Protein AF-A0A4Q9PNC8-F1 (afdb_monomer)

Solvent-accessible surface area (backbone atoms only — not comparable to full-atom values): 13527 Å² total; per-residue (Å²): 125,74,51,91,75,48,65,73,74,56,88,49,58,74,47,45,52,56,38,49,51,56,50,50,54,43,31,61,75,69,68,49,83,76,81,77,65,55,85,52,43,58,69,67,41,66,68,56,43,48,57,52,49,55,50,50,51,56,52,44,70,76,69,61,86,80,73,89,78,65,70,54,70,61,49,72,66,62,74,64,76,76,55,95,85,54,80,82,77,77,84,81,79,86,78,92,80,85,84,92,85,87,87,82,90,84,88,89,84,81,87,81,94,82,84,84,90,86,82,85,89,77,61,58,65,64,51,49,51,52,53,47,50,52,51,51,51,49,52,50,50,55,49,50,52,51,51,50,52,54,52,48,52,52,52,49,56,50,48,53,53,50,52,56,51,50,54,54,30,51,76,68,79,44,85,58,74,65,58,52,51,52,51,51,57,74,69,57,69,60,98,86,59,75,76,72,93,78,75,85,66,93,75,82,92,128

pLDDT: mean 78.71, std 22.13, range [34.03, 97.0]

Foldseek 3Di:
DQLVQQDQADDDLVSLVSNVVVVVVVCVVVVPPDDQPSVVVSVVDPVSVVVVVVVVVVVCVVPPPPDDDDPCVSNVNDDHDDPPPDDDDDDDDDDDDDDDDDDDDDDDDDDDDDDDDDDDPPPVVVVVVVVVVVVVVVVVVVVVVVVVVVVVVVLVVVVVVLVVVQVVCVVVVHDDVVSVVSVCVSPDDDPPDDPPPDPPDDDDDD

Structure (mmCIF, N/CA/C/O backbone):
data_AF-A0A4Q9PNC8-F1
#
_entry.id   AF-A0A4Q9PNC8-F1
#
loop_
_atom_site.group_PDB
_atom_site.id
_atom_site.type_symbol
_atom_site.label_atom_id
_atom_site.label_alt_id
_atom_site.label_comp_id
_atom_site.label_asym_id
_atom_site.label_entity_id
_atom_site.label_seq_id
_atom_site.pdbx_PDB_ins_code
_atom_site.Cartn_x
_atom_site.Cartn_y
_atom_site.Cartn_z
_atom_site.occupancy
_atom_site.B_iso_or_equiv
_atom_site.auth_seq_id
_atom_site.auth_comp_id
_atom_site.auth_asym_id
_atom_site.auth_atom_id
_atom_site.pdbx_PDB_model_num
ATOM 1 N N . MET A 1 1 ? 23.168 -8.005 -13.788 1.00 86.50 1 MET A N 1
ATOM 2 C CA . MET A 1 1 ? 23.088 -7.429 -12.428 1.00 86.50 1 MET A CA 1
ATOM 3 C C . MET A 1 1 ? 23.349 -8.503 -11.371 1.00 86.50 1 MET A C 1
ATOM 5 O O . MET A 1 1 ? 22.634 -9.504 -11.391 1.00 86.50 1 MET A O 1
ATOM 9 N N . PRO A 1 2 ? 24.362 -8.345 -10.495 1.00 90.31 2 PRO A N 1
ATOM 10 C CA . PRO A 1 2 ? 24.626 -9.251 -9.371 1.00 90.31 2 PRO A CA 1
ATOM 11 C C . PRO A 1 2 ? 23.634 -8.996 -8.222 1.00 90.31 2 PRO A C 1
ATOM 13 O O . PRO A 1 2 ? 23.934 -8.284 -7.267 1.00 90.31 2 PRO A O 1
ATOM 16 N N . MET A 1 3 ? 22.429 -9.562 -8.338 1.00 90.12 3 MET A N 1
ATOM 17 C CA . MET A 1 3 ? 21.325 -9.330 -7.390 1.00 90.12 3 MET A CA 1
ATOM 18 C C . MET A 1 3 ? 21.638 -9.784 -5.958 1.00 90.12 3 MET A C 1
ATOM 20 O O . MET A 1 3 ? 21.116 -9.213 -5.014 1.00 90.12 3 MET A O 1
ATOM 24 N N . ASN A 1 4 ? 22.537 -10.755 -5.789 1.00 88.94 4 ASN A N 1
ATOM 25 C CA . ASN A 1 4 ? 22.999 -11.242 -4.486 1.00 88.94 4 ASN A CA 1
ATOM 26 C C . ASN A 1 4 ? 23.772 -10.201 -3.661 1.00 88.94 4 ASN A C 1
ATOM 28 O O . ASN A 1 4 ? 23.952 -10.391 -2.465 1.00 88.94 4 ASN A O 1
ATOM 32 N N . ARG A 1 5 ? 24.277 -9.140 -4.298 1.00 91.25 5 ARG A N 1
ATOM 33 C CA . ARG A 1 5 ? 25.006 -8.055 -3.627 1.00 91.25 5 ARG A CA 1
ATOM 34 C C . ARG A 1 5 ? 24.111 -6.862 -3.297 1.00 91.25 5 ARG A C 1
ATOM 36 O O . ARG A 1 5 ? 24.575 -5.933 -2.648 1.00 91.25 5 ARG A O 1
ATOM 43 N N . VAL A 1 6 ? 22.872 -6.865 -3.787 1.00 94.06 6 VAL A N 1
ATOM 44 C CA . VAL A 1 6 ? 21.923 -5.771 -3.589 1.00 94.06 6 VAL A CA 1
ATOM 45 C C . VAL A 1 6 ? 21.275 -5.925 -2.219 1.00 94.06 6 VAL A C 1
ATOM 47 O O . VAL A 1 6 ? 20.710 -6.970 -1.901 1.00 94.06 6 VAL A O 1
ATOM 50 N N . LYS A 1 7 ? 21.333 -4.864 -1.421 1.00 93.25 7 LYS A N 1
ATOM 51 C CA . LYS A 1 7 ? 20.658 -4.769 -0.128 1.00 93.25 7 LYS A CA 1
ATOM 52 C C . LYS A 1 7 ? 19.185 -4.430 -0.354 1.00 93.25 7 LYS A C 1
ATOM 54 O O . LYS A 1 7 ? 18.871 -3.285 -0.665 1.00 93.25 7 LYS A O 1
ATOM 59 N N . MET A 1 8 ? 18.305 -5.424 -0.247 1.00 90.81 8 MET A N 1
ATOM 60 C CA . MET A 1 8 ? 16.870 -5.272 -0.545 1.00 90.81 8 MET A CA 1
ATOM 61 C C . MET A 1 8 ? 16.112 -4.449 0.500 1.00 90.81 8 MET A C 1
ATOM 63 O O . MET A 1 8 ? 15.270 -3.644 0.126 1.00 90.81 8 MET A O 1
ATOM 67 N N . ASN A 1 9 ? 16.472 -4.592 1.777 1.00 90.38 9 ASN A N 1
ATOM 68 C CA . ASN A 1 9 ? 15.865 -3.864 2.897 1.00 90.38 9 ASN A CA 1
ATOM 69 C C . ASN A 1 9 ? 16.806 -2.755 3.392 1.00 90.38 9 ASN A C 1
ATOM 71 O O . ASN A 1 9 ? 17.073 -2.639 4.586 1.00 90.38 9 ASN A O 1
ATOM 75 N N . ALA A 1 10 ? 17.385 -1.999 2.453 1.00 91.12 10 ALA A N 1
ATOM 76 C CA . ALA A 1 10 ? 18.260 -0.873 2.764 1.00 91.12 10 ALA A CA 1
ATOM 77 C C . ALA A 1 10 ? 17.454 0.248 3.435 1.00 91.12 10 ALA A C 1
ATOM 79 O O . ALA A 1 10 ? 16.404 0.638 2.925 1.00 91.12 10 ALA A O 1
ATOM 80 N N . LYS A 1 11 ? 17.950 0.769 4.560 1.00 90.81 11 LYS A N 1
ATOM 81 C CA . LYS A 1 11 ? 17.286 1.848 5.321 1.00 90.81 11 LYS A CA 1
ATOM 82 C C . LYS A 1 11 ? 18.154 3.092 5.461 1.00 90.81 11 LYS A C 1
ATOM 84 O O . LYS A 1 11 ? 17.629 4.167 5.716 1.00 90.81 11 LYS A O 1
ATOM 89 N N . GLN A 1 12 ? 19.466 2.945 5.282 1.00 93.44 12 GLN A N 1
ATOM 90 C CA . GLN A 1 12 ? 20.432 4.021 5.487 1.00 93.44 12 GLN A CA 1
ATOM 91 C C . GLN A 1 12 ? 21.090 4.459 4.174 1.00 93.44 12 GLN A C 1
ATOM 93 O O . GLN A 1 12 ? 21.329 3.645 3.280 1.00 93.44 12 GLN A O 1
ATOM 98 N N . GLU A 1 13 ? 21.470 5.737 4.076 1.00 92.56 13 GLU A N 1
ATOM 99 C CA . GLU A 1 13 ? 22.035 6.321 2.847 1.00 92.56 13 GLU A CA 1
ATOM 100 C C . GLU A 1 13 ? 23.263 5.566 2.318 1.00 92.56 13 GLU A C 1
ATOM 102 O O . GLU A 1 13 ? 23.375 5.304 1.119 1.00 92.56 13 GLU A O 1
ATOM 107 N N . TYR A 1 14 ? 24.168 5.139 3.203 1.00 94.38 14 TYR A N 1
ATOM 108 C CA . TYR A 1 14 ? 25.362 4.387 2.802 1.00 94.38 14 TYR A CA 1
ATOM 109 C C . TYR A 1 14 ? 25.023 3.032 2.149 1.00 94.38 14 TYR A C 1
ATOM 111 O O . TYR A 1 14 ? 25.793 2.507 1.341 1.00 94.38 14 TYR A O 1
ATOM 119 N N . GLU A 1 15 ? 23.859 2.461 2.460 1.00 95.12 15 GLU A N 1
ATOM 120 C CA . GLU A 1 15 ? 23.366 1.224 1.855 1.00 95.12 15 GLU A CA 1
ATOM 121 C C . GLU A 1 15 ? 22.808 1.463 0.456 1.00 95.12 15 GLU A C 1
ATOM 123 O O . GLU A 1 15 ? 23.079 0.682 -0.462 1.00 95.12 15 GLU A O 1
ATOM 128 N N . PHE A 1 16 ? 22.095 2.575 0.270 1.00 96.12 16 PHE A N 1
ATOM 129 C CA . PHE A 1 16 ? 21.657 3.031 -1.046 1.00 96.12 16 PHE A CA 1
ATOM 130 C C . PHE A 1 16 ? 22.858 3.308 -1.957 1.00 96.12 16 P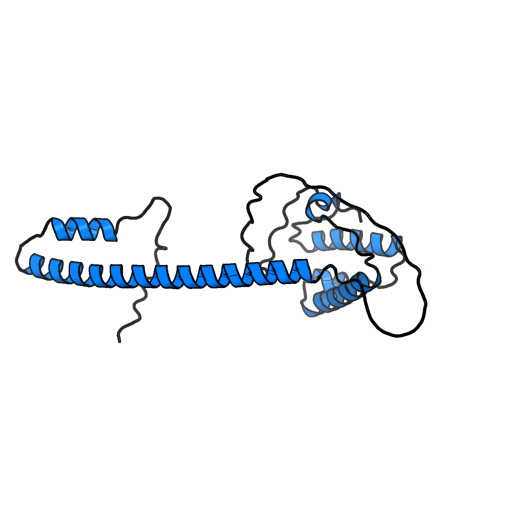HE A C 1
ATOM 132 O O . PHE A 1 16 ? 22.853 2.876 -3.109 1.00 96.12 16 PHE A O 1
ATOM 139 N N . LEU A 1 17 ? 23.923 3.941 -1.446 1.00 96.44 17 LEU A N 1
ATOM 140 C CA . LEU A 1 17 ? 25.162 4.169 -2.203 1.00 96.44 17 LEU A CA 1
ATOM 141 C C . LEU A 1 17 ? 25.780 2.855 -2.704 1.00 96.44 17 LEU A C 1
ATOM 143 O O . LEU A 1 17 ? 26.157 2.753 -3.875 1.00 96.44 17 LEU A O 1
ATOM 147 N N . ALA A 1 18 ? 25.837 1.826 -1.853 1.00 96.19 18 ALA A N 1
ATOM 148 C CA . ALA A 1 18 ? 26.322 0.503 -2.248 1.00 96.19 18 ALA A CA 1
ATOM 149 C C . ALA A 1 18 ? 25.465 -0.112 -3.374 1.00 96.19 18 ALA A C 1
ATOM 151 O O . ALA A 1 18 ? 26.007 -0.642 -4.350 1.00 96.19 18 ALA A O 1
ATOM 152 N N . ASN A 1 19 ? 24.136 0.017 -3.289 1.00 96.62 19 ASN A N 1
ATOM 153 C CA . ASN A 1 19 ? 23.209 -0.438 -4.328 1.00 96.62 19 ASN A CA 1
ATOM 154 C C . ASN A 1 19 ? 23.380 0.340 -5.644 1.00 96.62 19 ASN A C 1
ATOM 156 O O . ASN A 1 19 ? 23.474 -0.267 -6.716 1.00 96.62 19 ASN A O 1
ATOM 160 N N . PHE A 1 20 ? 23.492 1.669 -5.588 1.00 97.00 20 PHE A N 1
ATOM 161 C CA . PHE A 1 20 ? 23.717 2.496 -6.774 1.00 97.00 20 PHE A CA 1
ATOM 162 C C . PHE A 1 20 ? 25.057 2.198 -7.445 1.00 97.00 20 PHE A C 1
ATOM 164 O O . PHE A 1 20 ? 25.134 2.217 -8.673 1.00 97.00 20 PHE A O 1
ATOM 171 N N . LYS A 1 21 ? 26.094 1.824 -6.686 1.00 96.19 21 LYS A N 1
ATOM 172 C CA . LYS A 1 21 ? 27.370 1.392 -7.272 1.00 96.19 21 LYS A CA 1
ATOM 173 C C . LYS A 1 21 ? 27.221 0.116 -8.106 1.00 96.19 21 LYS A C 1
ATOM 175 O O . LYS A 1 21 ? 27.822 -0.003 -9.174 1.00 96.19 21 LYS A O 1
ATOM 180 N N . ILE A 1 22 ? 26.393 -0.828 -7.654 1.00 96.31 22 ILE A N 1
ATOM 181 C CA . ILE A 1 22 ? 26.070 -2.040 -8.422 1.00 96.31 22 ILE A CA 1
ATOM 182 C C . ILE A 1 22 ? 25.346 -1.673 -9.723 1.00 96.31 22 ILE A C 1
ATOM 184 O O . ILE A 1 22 ? 25.680 -2.213 -10.782 1.00 96.31 22 ILE A O 1
ATOM 188 N N . LEU A 1 23 ? 24.395 -0.738 -9.656 1.00 95.88 23 LEU A N 1
ATOM 189 C CA . LEU A 1 23 ? 23.654 -0.258 -10.822 1.00 95.88 23 LEU A CA 1
ATOM 190 C C . LEU A 1 23 ? 24.572 0.444 -11.837 1.00 95.88 23 LEU A C 1
ATOM 192 O O . LEU A 1 23 ? 24.552 0.088 -13.015 1.00 95.88 23 LEU A O 1
ATOM 196 N N . GLN A 1 24 ? 25.437 1.355 -11.379 1.00 95.75 24 GLN A N 1
ATOM 197 C CA . GLN A 1 24 ? 26.443 2.033 -12.209 1.00 95.75 24 GLN A CA 1
ATOM 198 C C . GLN A 1 24 ? 27.339 1.033 -12.948 1.00 95.75 24 GLN A C 1
ATOM 200 O O . GLN A 1 24 ? 27.510 1.131 -14.162 1.00 95.75 24 GLN A O 1
ATOM 205 N N . ASN A 1 25 ? 27.855 0.019 -12.247 1.00 96.00 25 ASN A N 1
ATOM 206 C CA . ASN A 1 25 ? 28.682 -1.019 -12.867 1.00 96.00 25 ASN A CA 1
ATOM 207 C C . ASN A 1 25 ? 27.922 -1.784 -13.964 1.00 96.00 25 ASN A C 1
ATOM 209 O O . ASN A 1 25 ? 28.510 -2.194 -14.966 1.00 96.00 25 ASN A O 1
ATOM 213 N N . SER A 1 26 ? 26.610 -1.978 -13.801 1.00 95.38 26 SER A N 1
ATOM 214 C CA . SER A 1 26 ? 25.782 -2.598 -14.836 1.00 95.38 26 SER A CA 1
ATOM 215 C C . SER A 1 26 ? 25.564 -1.682 -16.034 1.00 95.38 26 SER A C 1
ATOM 217 O O . SER A 1 26 ? 25.574 -2.186 -17.154 1.00 95.38 26 SER A O 1
ATOM 219 N N . PHE A 1 27 ? 25.409 -0.372 -15.828 1.00 95.69 27 PHE A N 1
ATOM 220 C CA . PHE A 1 27 ? 25.286 0.598 -16.921 1.00 95.69 27 PHE A CA 1
ATOM 221 C C . PHE A 1 27 ? 26.558 0.624 -17.762 1.00 95.69 27 PHE A C 1
ATOM 223 O O . PHE A 1 27 ? 26.483 0.455 -18.976 1.00 95.69 27 PHE A O 1
ATOM 230 N N . VAL A 1 28 ? 27.724 0.691 -17.112 1.00 95.69 28 VAL A N 1
ATOM 231 C CA . VAL A 1 28 ? 29.029 0.619 -17.787 1.00 95.69 28 VAL A CA 1
ATOM 232 C C . VAL A 1 28 ? 29.164 -0.684 -18.578 1.00 95.69 28 VAL A C 1
ATOM 234 O O . VAL A 1 28 ? 29.497 -0.657 -19.760 1.00 95.69 28 VAL A O 1
ATOM 237 N N . LYS A 1 29 ? 28.834 -1.833 -17.968 1.00 95.88 29 LYS A N 1
ATOM 238 C CA . LYS A 1 29 ? 28.912 -3.142 -18.640 1.00 95.88 29 LYS A CA 1
ATOM 239 C C . LYS A 1 29 ? 28.032 -3.228 -19.895 1.00 95.88 29 LYS A C 1
ATOM 241 O O . LYS A 1 29 ? 28.424 -3.886 -20.853 1.00 95.88 29 LYS A O 1
ATOM 246 N N . HIS A 1 30 ? 26.859 -2.597 -19.882 1.00 94.62 30 HIS A N 1
ATOM 247 C CA . HIS A 1 30 ? 25.907 -2.623 -20.999 1.00 94.62 30 HIS A CA 1
ATOM 248 C C . HIS A 1 30 ? 26.004 -1.380 -21.890 1.00 94.62 30 HIS A C 1
ATOM 250 O O . HIS A 1 30 ? 25.152 -1.198 -22.752 1.00 94.62 30 HIS A O 1
ATOM 256 N N . LYS A 1 31 ? 27.038 -0.546 -21.703 1.00 95.56 31 LYS A N 1
ATOM 257 C CA . LYS A 1 31 ? 27.280 0.679 -22.481 1.00 95.56 31 LYS A CA 1
ATOM 258 C C . LYS A 1 31 ? 26.078 1.633 -22.487 1.00 95.56 31 LYS A C 1
ATOM 260 O O . LYS A 1 31 ? 25.760 2.248 -23.496 1.00 95.56 31 LYS A O 1
ATOM 265 N N . ILE A 1 32 ? 25.400 1.742 -21.348 1.00 95.81 32 ILE A N 1
ATOM 266 C CA . ILE A 1 32 ? 24.317 2.706 -21.152 1.00 95.81 32 ILE A CA 1
ATOM 267 C C . ILE A 1 32 ? 24.958 4.040 -20.763 1.00 95.81 32 ILE A C 1
ATOM 269 O O . ILE A 1 32 ? 25.489 4.172 -19.662 1.00 95.81 32 ILE A O 1
ATOM 273 N N . GLU A 1 33 ? 24.914 5.020 -21.666 1.00 91.81 33 GLU A N 1
ATOM 274 C CA . GLU A 1 33 ? 25.608 6.310 -21.504 1.00 91.81 33 GLU A CA 1
ATOM 275 C C . GLU A 1 33 ? 24.924 7.271 -20.522 1.00 91.81 33 GLU A C 1
ATOM 277 O O . GLU A 1 33 ? 25.535 8.239 -20.070 1.00 91.81 33 GLU A O 1
ATOM 282 N N . ARG A 1 34 ? 23.658 7.023 -20.161 1.00 92.00 34 ARG A N 1
ATOM 283 C CA . ARG A 1 34 ? 22.909 7.898 -19.251 1.00 92.00 34 ARG A CA 1
ATOM 284 C C . ARG A 1 34 ? 23.579 7.920 -17.864 1.00 92.00 34 ARG A C 1
ATOM 286 O O . ARG A 1 34 ? 23.612 6.879 -17.202 1.00 92.00 34 ARG A O 1
ATOM 293 N N . PRO A 1 35 ? 24.040 9.085 -17.370 1.00 92.44 35 PRO A N 1
ATOM 294 C CA . PRO A 1 35 ? 24.590 9.182 -16.025 1.00 92.44 35 PRO A CA 1
ATOM 295 C C . PRO A 1 35 ? 23.488 9.013 -14.974 1.00 92.44 35 PRO A C 1
ATOM 297 O O . PRO A 1 35 ? 22.377 9.521 -15.127 1.00 92.44 35 PRO A O 1
ATOM 300 N N . ILE A 1 36 ? 23.810 8.313 -13.885 1.00 96.06 36 ILE A N 1
ATOM 301 C CA . ILE A 1 36 ? 22.911 8.123 -12.740 1.00 96.06 36 ILE A CA 1
ATOM 302 C C . ILE A 1 36 ? 23.210 9.224 -11.709 1.00 96.06 36 ILE A C 1
ATOM 304 O O . ILE A 1 36 ? 24.321 9.226 -11.167 1.00 96.06 36 ILE A O 1
ATOM 308 N N . PRO A 1 37 ? 22.266 10.136 -11.398 1.00 95.88 37 PRO A N 1
ATOM 309 C CA . PRO A 1 37 ? 22.476 11.231 -10.446 1.00 95.88 37 PRO A CA 1
ATOM 310 C C . PRO A 1 37 ? 22.393 10.746 -8.985 1.00 95.88 37 PRO A C 1
ATOM 312 O O . PRO A 1 37 ? 21.479 11.096 -8.243 1.00 95.88 37 PRO A O 1
ATOM 315 N N . VAL A 1 38 ? 23.356 9.917 -8.565 1.00 96.56 38 VAL A N 1
ATOM 316 C CA . VAL A 1 38 ? 23.342 9.203 -7.271 1.00 96.56 38 VAL A CA 1
ATOM 317 C C . VAL A 1 38 ? 23.166 10.140 -6.074 1.00 96.56 38 VAL A C 1
ATOM 319 O O . VAL A 1 38 ? 22.340 9.858 -5.214 1.00 96.56 38 VAL A O 1
ATOM 322 N N . GLU A 1 39 ? 23.876 11.269 -6.035 1.00 95.00 39 GLU A N 1
ATOM 323 C CA . GLU A 1 39 ? 23.809 12.241 -4.927 1.00 95.00 39 GLU A CA 1
ATOM 324 C C . GLU A 1 39 ? 22.416 12.850 -4.722 1.00 95.00 39 GLU A C 1
ATOM 326 O O . GLU A 1 39 ? 22.075 13.278 -3.618 1.00 95.00 39 GLU A O 1
ATOM 331 N N . ARG A 1 40 ? 21.611 12.909 -5.787 1.00 95.81 40 ARG A N 1
ATOM 332 C CA . ARG A 1 40 ? 20.235 13.408 -5.727 1.00 95.81 40 ARG A CA 1
ATOM 333 C C . ARG A 1 40 ? 19.261 12.289 -5.380 1.00 95.81 40 ARG A C 1
ATOM 335 O O . ARG A 1 40 ? 18.390 12.473 -4.535 1.00 95.81 40 ARG A O 1
ATOM 342 N N . LEU A 1 41 ? 19.460 11.110 -5.972 1.00 95.94 41 LEU A N 1
ATOM 343 C CA . LEU A 1 41 ? 18.608 9.941 -5.752 1.00 95.94 41 LEU A CA 1
ATOM 344 C C . LEU A 1 41 ? 18.706 9.399 -4.322 1.00 95.94 41 LEU A C 1
ATOM 346 O O . LEU A 1 41 ? 17.681 9.049 -3.743 1.00 95.94 41 LEU A O 1
ATOM 350 N N . VAL A 1 42 ? 19.909 9.384 -3.736 1.00 96.31 42 VAL A N 1
ATOM 351 C CA . VAL A 1 42 ? 20.154 8.865 -2.377 1.00 96.31 42 VAL A CA 1
ATOM 352 C C . VAL A 1 42 ? 19.396 9.631 -1.293 1.00 96.31 42 VAL A C 1
ATOM 354 O O . VAL A 1 42 ? 19.053 9.054 -0.269 1.00 96.31 42 VAL A O 1
ATOM 357 N N . LYS A 1 43 ? 19.069 10.905 -1.546 1.00 93.88 43 LYS A N 1
ATOM 358 C CA . LYS A 1 43 ? 18.298 11.763 -0.634 1.00 93.88 43 LYS A CA 1
ATOM 359 C C . LYS A 1 43 ? 16.795 11.474 -0.657 1.00 93.88 43 LYS A C 1
ATOM 361 O O . LYS A 1 43 ? 16.035 12.195 -0.018 1.00 93.88 43 LYS A O 1
ATOM 366 N N . CYS A 1 44 ? 16.352 10.497 -1.453 1.00 92.50 44 CYS A N 1
ATOM 367 C CA . CYS A 1 44 ? 14.953 10.087 -1.577 1.00 92.50 44 CYS A CA 1
ATOM 368 C C . CYS A 1 44 ? 13.986 11.235 -1.933 1.00 92.50 44 CYS A C 1
ATOM 370 O O . CYS A 1 44 ? 12.799 11.182 -1.619 1.00 92.50 44 CYS A O 1
ATOM 372 N N . LYS A 1 45 ? 14.470 12.281 -2.622 1.00 93.88 45 LYS A N 1
ATOM 373 C CA . LYS A 1 45 ? 13.617 13.381 -3.088 1.00 93.88 45 LYS A CA 1
ATOM 374 C C . LYS A 1 45 ? 12.693 12.906 -4.206 1.00 93.88 45 LYS A C 1
ATOM 376 O O . LYS A 1 45 ? 13.151 12.285 -5.167 1.00 93.88 45 LYS A O 1
ATOM 381 N N . MET A 1 46 ? 11.406 13.240 -4.101 1.00 93.25 46 MET A N 1
ATOM 382 C CA . MET A 1 46 ? 10.371 12.791 -5.039 1.00 93.25 46 MET A CA 1
ATOM 383 C C . MET A 1 46 ? 10.674 13.190 -6.487 1.00 93.25 46 MET A C 1
ATOM 385 O O . MET A 1 46 ? 10.592 12.349 -7.374 1.00 93.25 46 MET A O 1
ATOM 389 N N . GLN A 1 47 ? 11.057 14.448 -6.728 1.00 95.50 47 GLN A N 1
ATOM 390 C CA . GLN A 1 47 ? 11.304 14.963 -8.078 1.00 95.50 47 GLN A CA 1
ATOM 391 C C . GLN A 1 47 ? 12.430 14.193 -8.789 1.00 95.50 47 GLN A C 1
ATOM 393 O O . GLN A 1 47 ? 12.221 13.684 -9.888 1.00 95.50 47 GLN A O 1
ATOM 398 N N . ASP A 1 48 ? 13.596 14.072 -8.147 1.00 94.81 48 ASP A N 1
ATOM 399 C CA . ASP A 1 48 ? 14.769 13.408 -8.727 1.00 94.81 48 ASP A CA 1
ATOM 400 C C . ASP A 1 48 ? 14.500 11.916 -8.998 1.00 94.81 48 ASP A C 1
ATOM 402 O O . ASP A 1 48 ? 14.867 11.383 -10.048 1.00 94.81 48 ASP A O 1
ATOM 406 N N . ASN A 1 49 ? 13.822 11.237 -8.064 1.00 95.75 49 ASN A N 1
ATOM 407 C CA . ASN A 1 49 ? 13.474 9.824 -8.213 1.00 95.75 49 ASN A CA 1
ATOM 408 C C . ASN A 1 49 ? 12.421 9.604 -9.305 1.00 95.75 49 ASN A C 1
ATOM 410 O O . ASN A 1 49 ? 12.553 8.669 -10.095 1.00 95.75 49 ASN A O 1
ATOM 414 N N . LEU A 1 50 ? 11.410 10.471 -9.393 1.00 96.00 50 LEU A N 1
ATOM 415 C CA . LEU A 1 50 ? 10.378 10.379 -10.421 1.00 96.00 50 LEU A CA 1
ATOM 416 C C . LEU A 1 50 ? 10.956 10.603 -11.823 1.00 96.00 50 LEU A C 1
ATOM 418 O O . LEU A 1 50 ? 10.659 9.820 -12.724 1.00 96.00 50 LEU A O 1
ATOM 422 N N . GLU A 1 51 ? 11.815 11.610 -12.009 1.00 95.62 51 GLU A N 1
ATOM 423 C CA . GLU A 1 51 ? 12.488 11.855 -13.294 1.00 95.62 51 GLU A CA 1
ATOM 424 C C . GLU A 1 51 ? 13.307 10.627 -13.732 1.00 95.62 51 GLU A C 1
ATOM 426 O O . GLU A 1 51 ? 13.230 10.177 -14.881 1.00 95.62 51 GLU A O 1
ATOM 431 N N . PHE A 1 52 ? 14.055 10.027 -12.801 1.00 96.69 52 PHE A N 1
ATOM 432 C CA . PHE A 1 52 ? 14.850 8.838 -13.090 1.00 96.69 52 PHE A CA 1
ATOM 433 C C . PHE A 1 52 ? 13.981 7.614 -13.420 1.00 96.69 52 PHE A C 1
ATOM 435 O O . PHE A 1 52 ? 14.278 6.893 -14.377 1.00 96.69 52 PHE A O 1
ATOM 442 N N . LEU A 1 53 ? 12.877 7.399 -12.696 1.00 96.50 53 LEU A N 1
ATOM 443 C CA . LEU A 1 53 ? 11.930 6.310 -12.963 1.00 96.50 53 LEU A CA 1
ATOM 444 C C . LEU A 1 53 ? 11.226 6.459 -14.315 1.00 96.50 53 LEU A C 1
ATOM 446 O O . LEU A 1 53 ? 11.079 5.473 -15.039 1.00 96.50 53 LEU A O 1
ATOM 450 N N . GLN A 1 54 ? 10.831 7.677 -14.692 1.00 96.19 54 GLN A N 1
ATOM 451 C CA . GLN A 1 54 ? 10.246 7.949 -16.007 1.00 96.19 54 GLN A CA 1
ATOM 452 C C . GLN A 1 54 ? 11.208 7.560 -17.132 1.00 96.19 54 GLN A C 1
ATOM 454 O O . GLN A 1 54 ? 10.803 6.939 -18.119 1.00 96.19 54 GLN A O 1
ATOM 459 N N . TRP A 1 55 ? 12.492 7.881 -16.974 1.00 96.69 55 TRP A N 1
ATOM 460 C CA . TRP A 1 55 ? 13.509 7.460 -17.926 1.00 96.69 55 TRP A CA 1
ATOM 461 C C . TRP A 1 55 ? 13.694 5.933 -17.938 1.00 96.69 55 TRP A C 1
ATOM 463 O O . TRP A 1 55 ? 13.704 5.349 -19.022 1.00 96.69 55 TRP A O 1
ATOM 473 N N . ILE A 1 56 ? 13.759 5.269 -16.773 1.00 96.56 56 ILE A N 1
ATOM 474 C CA . ILE A 1 56 ? 13.842 3.797 -16.693 1.00 96.56 56 ILE A CA 1
ATOM 475 C C . ILE A 1 56 ? 12.661 3.142 -17.410 1.00 96.56 56 ILE A C 1
ATOM 477 O O . ILE A 1 56 ? 12.869 2.176 -18.139 1.00 96.56 56 ILE A O 1
ATOM 481 N N . LYS A 1 57 ? 11.437 3.659 -17.247 1.00 96.06 57 LYS A N 1
ATOM 482 C CA . LYS A 1 57 ? 10.250 3.124 -17.926 1.00 96.06 57 LYS A CA 1
ATOM 483 C C . LYS A 1 57 ? 10.397 3.192 -19.444 1.00 96.06 57 LYS A C 1
ATOM 485 O O . LYS A 1 57 ? 10.213 2.181 -20.112 1.00 96.06 57 LYS A O 1
ATOM 490 N N . ARG A 1 58 ? 10.801 4.348 -19.981 1.00 96.00 58 ARG A N 1
ATOM 491 C CA . ARG A 1 58 ? 11.055 4.509 -21.425 1.00 96.00 58 ARG A CA 1
ATOM 492 C C . ARG A 1 58 ? 12.166 3.578 -21.914 1.00 96.00 58 ARG A C 1
ATOM 494 O O . ARG A 1 58 ? 12.034 2.963 -22.971 1.00 96.00 58 ARG A O 1
ATOM 501 N N . PHE A 1 59 ? 13.244 3.453 -21.139 1.00 95.69 59 PHE A N 1
ATOM 502 C CA . PHE A 1 59 ? 14.331 2.524 -21.434 1.00 95.69 59 PHE A CA 1
ATOM 503 C C . PHE A 1 59 ? 13.828 1.075 -21.459 1.00 95.69 59 PHE A C 1
ATOM 505 O O . PHE A 1 59 ? 14.126 0.348 -22.401 1.00 95.69 59 PHE A O 1
ATOM 512 N N . TRP A 1 60 ? 13.029 0.660 -20.476 1.00 95.56 60 TRP A N 1
ATOM 513 C CA . TRP A 1 60 ? 12.442 -0.677 -20.420 1.00 95.56 60 TRP A CA 1
ATOM 514 C C . TRP A 1 60 ? 11.550 -0.959 -21.627 1.00 95.56 60 TRP A C 1
ATOM 516 O O . TRP A 1 60 ? 11.768 -1.950 -22.313 1.00 95.56 60 TRP A O 1
ATOM 526 N N . ASP A 1 61 ? 10.615 -0.061 -21.939 1.00 94.88 61 ASP A N 1
ATOM 527 C CA . ASP A 1 61 ? 9.672 -0.235 -23.053 1.00 94.88 61 ASP A CA 1
ATOM 528 C C . ASP A 1 61 ? 10.370 -0.404 -24.402 1.00 94.88 61 ASP A C 1
ATOM 530 O O . ASP A 1 61 ? 9.898 -1.138 -25.263 1.00 94.88 61 ASP A O 1
ATOM 534 N N . THR A 1 62 ? 11.514 0.257 -24.576 1.00 96.00 62 THR A N 1
ATOM 535 C CA . THR A 1 62 ? 12.286 0.198 -25.822 1.00 96.00 62 THR A CA 1
ATOM 536 C C . THR A 1 62 ? 13.133 -1.074 -25.928 1.00 96.00 62 THR A C 1
ATOM 538 O O . THR A 1 62 ? 13.422 -1.529 -27.030 1.00 96.00 62 THR A O 1
ATOM 541 N N . ASN A 1 63 ? 13.565 -1.646 -24.799 1.00 94.19 63 ASN A N 1
ATOM 542 C CA . ASN A 1 63 ? 14.565 -2.721 -24.771 1.00 94.19 63 ASN A CA 1
ATOM 543 C C . ASN A 1 63 ? 14.007 -4.081 -24.321 1.00 94.19 63 ASN A C 1
ATOM 545 O O . ASN A 1 63 ? 14.706 -5.092 -24.405 1.00 94.19 63 ASN A O 1
ATOM 549 N N . TYR A 1 64 ? 12.781 -4.133 -23.801 1.00 93.88 64 TYR A N 1
ATOM 550 C CA . TYR A 1 64 ? 12.188 -5.365 -23.300 1.00 93.88 64 TYR A CA 1
ATOM 551 C C . TYR A 1 64 ? 11.609 -6.214 -24.437 1.00 93.88 64 TYR A C 1
ATOM 553 O O . TYR A 1 64 ? 10.687 -5.804 -25.134 1.00 93.88 64 TYR A O 1
ATOM 561 N N . GLY A 1 65 ? 12.132 -7.432 -24.592 1.00 92.44 65 GLY A N 1
ATOM 562 C CA . GLY A 1 65 ? 11.741 -8.381 -25.638 1.00 92.44 65 GLY A CA 1
ATOM 563 C C . GLY A 1 65 ? 10.559 -9.292 -25.290 1.00 92.44 65 GLY A C 1
ATOM 564 O O . GLY A 1 65 ? 10.311 -10.248 -26.018 1.00 92.44 65 GLY A O 1
ATOM 565 N N . GLY A 1 66 ? 9.845 -9.043 -24.184 1.00 91.56 66 GLY A N 1
ATOM 566 C CA . GLY A 1 66 ? 8.668 -9.830 -23.784 1.00 91.56 66 GLY A CA 1
ATOM 567 C C . GLY A 1 66 ? 8.957 -11.094 -22.963 1.00 91.56 66 GLY A C 1
ATOM 568 O O . GLY A 1 66 ? 8.029 -11.817 -22.613 1.00 91.56 66 GLY A O 1
ATOM 569 N N . GLN A 1 67 ? 10.218 -11.374 -22.634 1.00 92.19 67 GLN A N 1
ATOM 570 C CA . GLN A 1 67 ? 10.610 -12.550 -21.853 1.00 92.19 67 GLN A CA 1
ATOM 571 C C . GLN A 1 67 ? 10.129 -12.498 -20.394 1.00 92.19 67 GLN A C 1
ATOM 573 O O . GLN A 1 67 ? 10.354 -11.512 -19.700 1.00 92.19 67 GLN A O 1
ATOM 578 N N . GLY A 1 68 ? 9.556 -13.595 -19.889 1.00 91.56 68 GLY A N 1
ATOM 579 C CA . GLY A 1 68 ? 9.119 -13.692 -18.492 1.00 91.56 68 GLY A CA 1
ATOM 580 C C . GLY A 1 68 ? 10.237 -13.383 -17.484 1.00 91.56 68 GLY A C 1
ATOM 581 O O . GLY A 1 68 ? 11.389 -13.783 -17.662 1.00 91.56 68 GLY A O 1
ATOM 582 N N . TYR A 1 69 ? 9.890 -12.674 -16.408 1.00 92.06 69 TYR A N 1
ATOM 583 C CA . TYR A 1 69 ? 10.811 -12.304 -15.333 1.00 92.06 69 TYR A CA 1
ATOM 584 C C . TYR A 1 69 ? 10.209 -12.662 -13.973 1.00 92.06 69 TYR A C 1
ATOM 586 O O . TYR A 1 69 ? 9.178 -12.113 -13.596 1.00 92.06 69 TYR A O 1
ATOM 594 N N . ASP A 1 70 ? 10.871 -13.553 -13.230 1.00 92.25 70 ASP A N 1
ATOM 595 C CA . ASP A 1 70 ? 10.515 -13.877 -11.845 1.00 92.25 70 ASP A CA 1
ATOM 596 C C . ASP A 1 70 ? 11.361 -13.033 -10.868 1.00 92.25 70 ASP A C 1
ATOM 598 O O . ASP A 1 70 ? 12.546 -13.324 -10.658 1.00 92.25 70 ASP A O 1
ATOM 602 N N . PRO A 1 71 ? 10.796 -11.984 -10.246 1.00 88.19 71 PRO A N 1
ATOM 603 C CA . PRO A 1 71 ? 11.531 -11.151 -9.302 1.00 88.19 71 PRO A CA 1
ATOM 604 C C . PRO A 1 71 ? 11.891 -11.884 -8.001 1.00 88.19 71 PRO A C 1
ATOM 606 O O . PRO A 1 71 ? 12.935 -11.585 -7.419 1.00 88.19 71 PRO A O 1
ATOM 609 N N . VAL A 1 72 ? 11.078 -12.836 -7.535 1.00 89.12 72 VAL A N 1
ATOM 610 C CA . VAL A 1 72 ? 11.265 -13.509 -6.239 1.00 89.12 72 VAL A CA 1
ATOM 611 C C . VAL A 1 72 ? 12.439 -14.477 -6.314 1.00 89.12 72 VAL A C 1
ATOM 613 O O . VAL A 1 72 ? 13.349 -14.411 -5.478 1.00 89.12 72 VAL A O 1
ATOM 616 N N . ALA A 1 73 ? 12.493 -15.299 -7.366 1.00 90.25 73 ALA A N 1
ATOM 617 C CA . ALA A 1 73 ? 13.627 -16.189 -7.606 1.00 90.25 73 ALA A CA 1
ATOM 618 C C . ALA A 1 73 ? 14.937 -15.404 -7.779 1.00 90.25 73 ALA A C 1
ATOM 620 O O . ALA A 1 73 ? 15.987 -15.787 -7.255 1.00 90.25 73 ALA A O 1
ATOM 621 N N . ARG A 1 74 ? 14.888 -14.241 -8.444 1.00 90.88 74 ARG A N 1
ATOM 622 C CA . ARG A 1 74 ? 16.062 -13.369 -8.638 1.00 90.88 74 ARG A CA 1
ATOM 623 C C . ARG A 1 74 ? 16.590 -12.771 -7.336 1.00 90.88 74 ARG A C 1
ATOM 625 O O . ARG A 1 74 ? 17.794 -12.520 -7.245 1.00 90.88 74 ARG A O 1
ATOM 632 N N . ARG A 1 75 ? 15.720 -12.577 -6.340 1.00 89.62 75 ARG A N 1
ATOM 633 C CA . ARG A 1 75 ? 16.084 -12.175 -4.972 1.00 89.62 75 ARG A CA 1
ATOM 634 C C . ARG A 1 75 ? 16.390 -13.356 -4.048 1.00 89.62 75 ARG A C 1
ATOM 636 O O . ARG A 1 75 ? 16.695 -13.122 -2.887 1.00 89.62 75 ARG A O 1
ATOM 643 N N . ARG A 1 76 ? 16.335 -14.603 -4.537 1.00 85.44 76 ARG A N 1
ATOM 644 C CA . ARG A 1 76 ? 16.488 -15.832 -3.731 1.00 85.44 76 ARG A CA 1
ATOM 645 C C . ARG A 1 76 ? 15.528 -15.884 -2.535 1.00 85.44 76 ARG A C 1
ATOM 647 O O . ARG A 1 76 ? 15.909 -16.337 -1.463 1.00 85.44 76 ARG A O 1
ATOM 654 N N . GLY A 1 77 ? 14.312 -15.367 -2.706 1.00 79.50 77 GLY A N 1
ATOM 655 C CA . GLY A 1 77 ? 13.307 -15.345 -1.642 1.00 79.50 77 GLY A CA 1
ATOM 656 C C . GLY A 1 77 ? 13.563 -14.336 -0.518 1.00 79.50 77 GLY A C 1
ATOM 657 O O . GLY A 1 77 ? 12.813 -14.346 0.449 1.00 79.50 77 GLY A O 1
ATOM 658 N N . VAL A 1 78 ? 14.568 -13.450 -0.626 1.00 80.62 78 VAL A N 1
ATOM 659 C CA . VAL A 1 78 ? 14.752 -12.359 0.347 1.00 80.62 78 VAL A CA 1
ATOM 660 C C . VAL A 1 78 ? 13.490 -11.480 0.354 1.00 80.62 78 VAL A C 1
ATOM 662 O O . VAL A 1 78 ? 13.151 -10.926 -0.705 1.00 80.62 78 VAL A O 1
ATOM 665 N N . PRO A 1 79 ? 12.798 -11.349 1.505 1.00 77.62 79 PRO A N 1
ATOM 666 C CA . PRO A 1 79 ? 11.619 -10.503 1.624 1.00 77.62 79 PRO A CA 1
ATOM 667 C C . PRO A 1 79 ? 11.984 -9.049 1.344 1.00 77.62 79 PRO A C 1
ATOM 669 O O . PRO A 1 79 ? 13.050 -8.585 1.751 1.00 77.62 79 PRO A O 1
ATOM 672 N N . THR A 1 80 ? 11.102 -8.340 0.647 1.00 76.94 80 THR A N 1
ATOM 673 C CA . THR A 1 80 ? 11.154 -6.881 0.554 1.00 76.94 80 THR A CA 1
ATOM 674 C C . THR A 1 80 ? 10.098 -6.310 1.470 1.00 76.94 80 THR A C 1
ATOM 676 O O . THR A 1 80 ? 8.930 -6.666 1.304 1.00 76.94 80 THR A O 1
ATOM 679 N N . ASP A 1 81 ? 10.500 -5.425 2.377 1.00 75.25 81 ASP A N 1
ATOM 680 C CA . ASP A 1 81 ? 9.555 -4.633 3.160 1.00 75.25 81 ASP A CA 1
ATOM 681 C C . ASP A 1 81 ? 8.622 -3.893 2.182 1.00 75.25 81 ASP A C 1
ATOM 683 O O . ASP A 1 81 ? 9.076 -3.285 1.205 1.00 75.25 81 ASP A O 1
ATOM 687 N N . THR A 1 82 ? 7.309 -3.982 2.394 1.00 60.19 82 THR A N 1
ATOM 688 C CA . THR A 1 82 ? 6.340 -3.195 1.626 1.00 60.19 82 THR A CA 1
ATOM 689 C C . THR A 1 82 ? 6.601 -1.714 1.905 1.00 60.19 82 THR A C 1
ATOM 691 O O . THR A 1 82 ? 6.579 -1.316 3.072 1.00 60.19 82 THR A O 1
ATOM 694 N N . PRO A 1 83 ? 6.883 -0.880 0.885 1.00 58.41 83 PRO A N 1
ATOM 695 C CA . PRO A 1 83 ? 7.050 0.549 1.114 1.00 58.41 83 PRO A CA 1
ATOM 696 C C . PRO A 1 83 ? 5.751 1.111 1.699 1.00 58.41 83 PRO A C 1
ATOM 698 O O . PRO A 1 83 ? 4.670 0.741 1.249 1.00 58.41 83 PRO A O 1
ATOM 701 N N . ALA A 1 84 ? 5.858 2.032 2.661 1.00 55.66 84 ALA A N 1
ATOM 702 C CA . ALA A 1 84 ? 4.718 2.611 3.386 1.00 55.66 84 ALA A CA 1
ATOM 703 C C . ALA A 1 84 ? 3.655 3.280 2.483 1.00 55.66 84 ALA A C 1
ATOM 705 O O . ALA A 1 84 ? 2.571 3.617 2.941 1.00 55.66 84 ALA A O 1
ATOM 706 N N . THR A 1 85 ? 3.961 3.484 1.199 1.00 56.84 85 THR A N 1
ATOM 707 C CA . THR A 1 85 ? 3.080 4.084 0.187 1.00 56.84 85 THR A CA 1
ATOM 708 C C . THR A 1 85 ? 2.288 3.062 -0.637 1.00 56.84 85 THR A C 1
ATOM 710 O O . THR A 1 85 ? 1.457 3.459 -1.449 1.00 56.84 85 THR A O 1
ATOM 713 N N . ILE A 1 86 ? 2.550 1.761 -0.482 1.00 50.25 86 ILE A N 1
ATOM 714 C CA . ILE A 1 86 ? 1.789 0.697 -1.144 1.00 50.25 86 ILE A CA 1
ATOM 715 C C . ILE A 1 86 ? 0.923 0.034 -0.074 1.00 50.25 86 ILE A C 1
ATOM 717 O O . ILE A 1 86 ? 1.444 -0.640 0.813 1.00 50.25 86 ILE A O 1
ATOM 721 N N . ALA A 1 87 ? -0.394 0.243 -0.160 1.00 41.12 87 ALA A N 1
ATOM 722 C CA . ALA A 1 87 ? -1.365 -0.477 0.658 1.00 41.12 87 ALA A CA 1
ATOM 723 C C . ALA A 1 87 ? -1.135 -1.995 0.512 1.00 41.12 87 ALA A C 1
ATOM 725 O O . ALA A 1 87 ? -0.872 -2.455 -0.606 1.00 41.12 87 ALA A O 1
ATOM 726 N N . PRO A 1 88 ? -1.187 -2.782 1.600 1.00 44.00 88 PRO A N 1
ATOM 727 C CA . PRO A 1 88 ? -0.885 -4.201 1.522 1.00 44.00 88 PRO A CA 1
ATOM 728 C C . PRO A 1 88 ? -1.922 -4.897 0.636 1.00 44.00 88 PRO A C 1
ATOM 730 O O . PRO A 1 88 ? -3.097 -4.972 0.980 1.00 44.00 88 PRO A O 1
ATOM 733 N N . LEU A 1 89 ? -1.486 -5.417 -0.517 1.00 52.59 89 LEU A N 1
ATOM 734 C CA . LEU A 1 89 ? -2.272 -6.413 -1.239 1.00 52.59 89 LEU A CA 1
ATOM 735 C C . LEU A 1 89 ? -2.244 -7.701 -0.412 1.00 52.59 89 LEU A C 1
ATOM 737 O O . LEU A 1 89 ? -1.170 -8.238 -0.132 1.00 52.59 89 LEU A O 1
ATOM 741 N N . ALA A 1 90 ? -3.428 -8.172 -0.022 1.00 45.31 90 ALA A N 1
ATOM 742 C CA . ALA A 1 90 ? -3.612 -9.397 0.745 1.00 45.31 90 ALA A CA 1
ATOM 743 C C . ALA A 1 90 ? -2.922 -10.605 0.069 1.00 45.31 90 ALA A C 1
ATOM 745 O O . ALA A 1 90 ? -2.904 -10.701 -1.165 1.00 45.31 90 ALA A O 1
ATOM 746 N N . PRO A 1 91 ? -2.345 -11.543 0.842 1.00 47.53 91 PRO A N 1
ATOM 747 C CA . PRO A 1 91 ? -1.620 -12.667 0.275 1.00 47.53 91 PRO A CA 1
ATOM 748 C C . PRO A 1 91 ? -2.598 -13.676 -0.340 1.00 47.53 91 PRO A C 1
ATOM 750 O O . PRO A 1 91 ? -3.334 -14.365 0.361 1.00 47.53 91 PRO A O 1
ATOM 753 N N . SER A 1 92 ? -2.571 -13.792 -1.670 1.00 43.72 92 SER A N 1
ATOM 754 C CA . SER A 1 92 ? -3.246 -14.864 -2.406 1.00 43.72 92 SE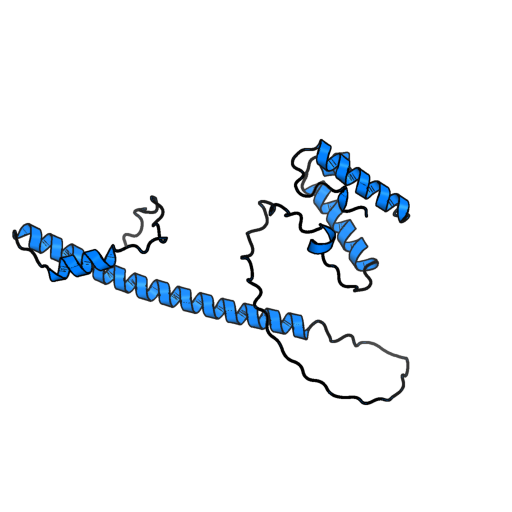R A CA 1
ATOM 755 C C . SER A 1 92 ? -2.606 -16.206 -2.049 1.00 43.72 92 SER A C 1
ATOM 757 O O . SER A 1 92 ? -1.497 -16.526 -2.485 1.00 43.72 92 SER A O 1
ATOM 759 N N . THR A 1 93 ? -3.312 -17.013 -1.266 1.00 41.47 93 THR A N 1
ATOM 760 C CA . THR A 1 93 ? -2.962 -18.405 -0.990 1.00 41.47 93 THR A CA 1
ATOM 761 C C . THR A 1 93 ? -3.084 -19.225 -2.275 1.00 41.47 93 THR A C 1
ATOM 763 O O . THR A 1 93 ? -4.165 -19.453 -2.809 1.00 41.47 93 THR A O 1
ATOM 766 N N . SER A 1 94 ? -1.936 -19.661 -2.794 1.00 49.88 94 SER A N 1
ATOM 767 C CA . SER A 1 94 ? -1.839 -20.607 -3.905 1.00 49.88 94 SER A CA 1
ATOM 768 C C . SER A 1 94 ? -2.468 -21.943 -3.506 1.00 49.88 94 SER A C 1
ATOM 770 O O . SER A 1 94 ? -1.964 -22.624 -2.610 1.00 49.88 94 SER A O 1
ATOM 772 N N . ARG A 1 95 ? -3.558 -22.333 -4.178 1.00 41.84 95 ARG A N 1
ATOM 773 C CA . ARG A 1 95 ? -4.051 -23.715 -4.178 1.00 41.84 95 ARG A CA 1
ATOM 774 C C . ARG A 1 95 ? -3.728 -24.355 -5.525 1.00 41.84 95 ARG A C 1
ATOM 776 O O . ARG A 1 95 ? -4.168 -23.915 -6.580 1.00 41.84 95 ARG A O 1
ATOM 783 N N . THR A 1 96 ? -2.926 -25.405 -5.441 1.00 48.62 96 THR A N 1
ATOM 784 C CA . THR A 1 96 ? -2.577 -26.366 -6.486 1.00 48.62 96 THR A CA 1
ATOM 785 C C . THR A 1 96 ? -3.772 -27.230 -6.909 1.00 48.62 96 THR A C 1
ATOM 787 O O . THR A 1 96 ? -4.370 -27.875 -6.053 1.00 48.62 96 THR A O 1
ATOM 790 N N . ALA A 1 97 ? -4.038 -27.316 -8.215 1.00 38.88 97 ALA A N 1
ATOM 791 C CA . ALA A 1 97 ? -4.600 -28.452 -8.976 1.00 38.88 97 ALA A CA 1
ATOM 792 C C . ALA A 1 97 ? -4.611 -27.999 -10.458 1.00 38.88 97 ALA A C 1
ATOM 794 O O . ALA A 1 97 ? -4.959 -26.857 -10.719 1.00 38.88 97 ALA A O 1
ATOM 795 N N . GLY A 1 98 ? -4.169 -28.710 -11.497 1.00 35.91 98 GLY A N 1
ATOM 796 C CA . GLY A 1 98 ? -4.109 -30.145 -11.760 1.00 35.91 98 GLY A CA 1
ATOM 797 C C . GLY A 1 98 ? -4.978 -30.438 -12.999 1.00 35.91 98 GLY A C 1
ATOM 798 O O . GLY A 1 98 ? -6.177 -30.210 -12.937 1.00 35.91 98 GLY A O 1
ATOM 799 N N . GLY A 1 99 ? -4.387 -30.946 -14.095 1.00 35.00 99 GLY A N 1
ATOM 800 C CA . GLY A 1 99 ? -5.096 -31.499 -15.276 1.00 35.00 99 GLY A CA 1
ATOM 801 C C . GLY A 1 99 ? -5.194 -30.541 -16.479 1.00 35.00 99 GLY A C 1
ATOM 802 O O . GLY A 1 99 ? -5.854 -29.520 -16.380 1.00 35.00 99 GLY A O 1
ATOM 803 N N . LEU A 1 100 ? -4.405 -30.672 -17.558 1.00 40.94 100 LEU A N 1
ATOM 804 C CA . LEU A 1 100 ? -4.428 -31.652 -18.671 1.00 40.94 100 LEU A CA 1
ATOM 805 C C . LEU A 1 100 ? -5.570 -31.436 -19.688 1.00 40.94 100 LEU A C 1
ATOM 807 O O . LEU A 1 100 ? -6.728 -31.483 -19.308 1.00 40.94 100 LEU A O 1
ATOM 811 N N . HIS A 1 101 ? -5.179 -31.246 -20.962 1.00 37.00 101 HIS A N 1
ATOM 812 C CA . HIS A 1 101 ? -5.795 -31.623 -22.262 1.00 37.00 101 HIS A CA 1
ATOM 813 C C . HIS A 1 101 ? -5.357 -30.573 -23.314 1.00 37.00 101 HIS A C 1
ATOM 815 O O . HIS A 1 101 ? -5.702 -29.407 -23.191 1.00 37.00 101 HIS A O 1
ATOM 821 N N . ALA A 1 102 ? -4.409 -30.796 -24.235 1.00 39.34 102 ALA A N 1
ATOM 822 C CA . ALA A 1 102 ? -4.202 -31.822 -25.270 1.00 39.34 102 ALA A CA 1
ATOM 823 C C . ALA A 1 102 ? -5.115 -31.676 -26.510 1.00 39.34 102 ALA A C 1
ATOM 825 O O . ALA A 1 102 ? -6.309 -31.935 -26.438 1.00 39.34 102 ALA A O 1
ATOM 826 N N . GLY A 1 103 ? -4.480 -31.383 -27.658 1.00 36.09 103 GLY A N 1
ATOM 827 C CA . GLY A 1 103 ? -5.012 -31.524 -29.026 1.00 36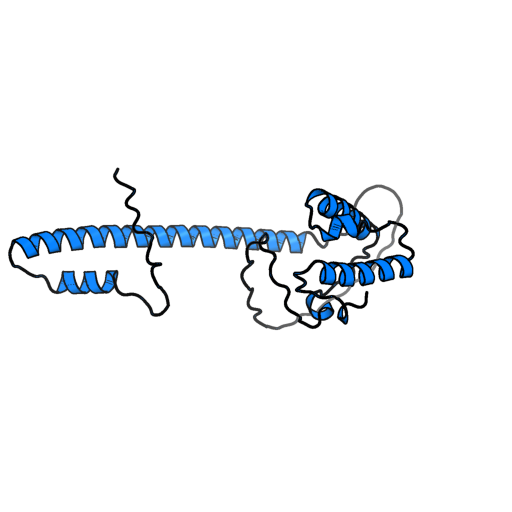.09 103 GLY A CA 1
ATOM 828 C C . GLY A 1 103 ? -5.540 -30.214 -29.630 1.00 36.09 103 GLY A C 1
ATOM 829 O O . GLY A 1 103 ? -6.259 -29.487 -28.973 1.00 36.09 103 GLY A O 1
ATOM 830 N N . GLY A 1 104 ? -5.238 -29.811 -30.864 1.00 35.09 104 GLY A N 1
ATOM 831 C CA . GLY A 1 104 ? -4.582 -30.486 -31.974 1.00 35.09 104 GLY A CA 1
ATOM 832 C C . GLY A 1 104 ? -4.350 -29.507 -33.137 1.00 35.09 104 GLY A C 1
ATOM 833 O O . GLY A 1 104 ? -4.864 -28.394 -33.165 1.00 35.09 104 GLY A O 1
ATOM 834 N N . ALA A 1 105 ? -3.505 -29.937 -34.067 1.00 42.72 105 ALA A N 1
ATOM 835 C CA . ALA A 1 105 ? -2.901 -29.169 -35.149 1.00 42.72 105 ALA A CA 1
ATOM 836 C C . ALA A 1 105 ? -3.831 -28.791 -36.321 1.00 42.72 105 ALA A C 1
ATOM 838 O O . ALA A 1 105 ? -4.789 -29.510 -36.597 1.00 42.72 105 ALA A O 1
ATOM 839 N N . ARG A 1 106 ? -3.424 -27.755 -37.085 1.00 36.91 106 ARG A N 1
ATOM 840 C CA . ARG A 1 106 ? -3.247 -27.690 -38.570 1.00 36.91 106 ARG A CA 1
ATOM 841 C C . ARG A 1 106 ? -3.065 -26.216 -38.993 1.00 36.91 106 ARG A C 1
ATOM 843 O O . ARG A 1 106 ? -3.921 -25.397 -38.712 1.00 36.91 106 ARG A O 1
ATOM 850 N N . ALA A 1 107 ? -1.883 -25.759 -39.413 1.00 40.84 107 ALA A N 1
ATOM 851 C CA . ALA A 1 107 ? -1.195 -25.940 -40.702 1.00 40.84 107 ALA A CA 1
ATOM 852 C C . ALA A 1 107 ? -1.790 -25.132 -41.880 1.00 40.84 107 ALA A C 1
ATOM 854 O O . ALA A 1 107 ? -2.799 -25.525 -42.452 1.00 40.84 107 ALA A O 1
ATOM 855 N N . GLY A 1 108 ? -1.048 -24.095 -42.306 1.00 36.59 108 GLY A N 1
ATOM 856 C CA . GLY A 1 108 ? -0.910 -23.700 -43.716 1.00 36.59 108 GLY A CA 1
ATOM 857 C C . GLY A 1 108 ? -1.462 -22.328 -44.125 1.00 36.59 108 GLY A C 1
ATOM 858 O O . GLY A 1 108 ? -2.663 -22.112 -44.069 1.00 36.59 108 GLY A O 1
ATOM 859 N N . GLY A 1 109 ? -0.595 -21.457 -44.673 1.00 34.03 109 GLY A N 1
ATOM 860 C CA . GLY A 1 109 ? -1.027 -20.466 -45.675 1.00 34.03 109 GLY A CA 1
ATOM 861 C C . GLY A 1 109 ? -0.464 -19.041 -45.590 1.00 34.03 109 GLY A C 1
ATOM 862 O O . GLY A 1 109 ? -1.148 -18.152 -45.117 1.00 34.03 109 GLY A O 1
ATOM 863 N N . ARG A 1 110 ? 0.750 -18.848 -46.130 1.00 37.84 110 ARG A N 1
ATOM 864 C CA . ARG A 1 110 ? 1.226 -17.738 -46.998 1.00 37.84 110 ARG A CA 1
ATOM 865 C C . ARG A 1 110 ? 0.848 -16.278 -46.652 1.00 37.84 110 ARG A C 1
ATOM 867 O O . ARG A 1 110 ? -0.301 -15.867 -46.719 1.00 37.84 110 ARG A O 1
ATOM 874 N N . THR A 1 111 ? 1.887 -15.463 -46.465 1.00 43.31 111 THR A N 1
ATOM 875 C CA . THR A 1 111 ? 1.850 -13.992 -46.487 1.00 43.31 111 THR A CA 1
ATOM 876 C C . THR A 1 111 ? 1.422 -13.437 -47.855 1.00 43.31 111 THR A C 1
ATOM 878 O O . THR A 1 111 ? 1.738 -14.025 -48.894 1.00 43.31 111 THR A O 1
ATOM 881 N N . PRO A 1 112 ? 0.791 -12.249 -47.863 1.00 44.47 112 PRO A N 1
ATOM 882 C CA . PRO A 1 112 ? 1.415 -11.159 -48.605 1.00 44.47 112 PRO A CA 1
ATOM 883 C C . PRO A 1 112 ? 1.485 -9.842 -47.817 1.00 44.47 112 PRO A C 1
ATOM 885 O O . PRO A 1 112 ? 0.612 -9.466 -47.040 1.00 44.47 112 PRO A O 1
ATOM 888 N N . VAL A 1 113 ? 2.595 -9.158 -48.059 1.00 57.84 113 VAL A N 1
ATOM 889 C CA . VAL A 1 113 ? 2.959 -7.813 -47.618 1.00 57.84 113 VAL A CA 1
ATOM 890 C C . VAL A 1 113 ? 2.063 -6.782 -48.307 1.00 57.84 113 VAL A C 1
ATOM 892 O O . VAL A 1 113 ? 2.022 -6.773 -49.532 1.00 57.84 113 VAL A O 1
ATOM 895 N N . THR A 1 114 ? 1.375 -5.927 -47.537 1.00 38.38 114 THR A N 1
ATOM 896 C CA . THR A 1 114 ? 1.168 -4.464 -47.723 1.00 38.38 114 THR A CA 1
ATOM 897 C C . THR A 1 114 ? -0.122 -3.992 -47.025 1.00 38.38 114 THR A C 1
ATOM 899 O O . THR A 1 114 ? -1.209 -4.455 -47.337 1.00 38.38 114 THR A O 1
ATOM 902 N N . GLY A 1 115 ? -0.006 -3.014 -46.114 1.00 37.66 115 GLY A N 1
ATOM 903 C CA . GLY A 1 115 ? -1.138 -2.193 -45.655 1.00 37.66 115 GLY A CA 1
ATOM 904 C C . GLY A 1 115 ? -1.724 -2.508 -44.268 1.00 37.66 115 GLY A C 1
ATOM 905 O O . GLY A 1 115 ? -2.485 -3.444 -44.108 1.00 37.66 115 GLY A O 1
ATOM 906 N N . HIS A 1 116 ? -1.390 -1.645 -43.301 1.00 46.50 116 HIS A N 1
ATOM 907 C CA . HIS A 1 116 ? -2.121 -1.251 -42.080 1.00 46.50 116 HIS A CA 1
ATOM 908 C C . HIS A 1 116 ? -2.902 -2.301 -41.248 1.00 46.50 116 HIS A C 1
ATOM 910 O O . HIS A 1 116 ? -3.960 -2.768 -41.642 1.00 46.50 116 HIS A O 1
ATOM 916 N N . ARG A 1 117 ? -2.462 -2.428 -39.979 1.00 54.06 117 ARG A N 1
ATOM 917 C CA . ARG A 1 117 ? -3.142 -2.996 -38.787 1.00 54.06 117 ARG A CA 1
ATOM 918 C C . ARG A 1 117 ? -3.419 -4.511 -38.786 1.00 54.06 117 ARG A C 1
ATOM 920 O O . ARG A 1 117 ? -4.312 -4.962 -39.482 1.00 54.06 117 ARG A O 1
ATOM 927 N N . ALA A 1 118 ? -2.755 -5.240 -37.872 1.00 43.94 118 ALA A N 1
ATOM 928 C CA . ALA A 1 118 ? -3.351 -6.166 -36.879 1.00 43.94 118 ALA A CA 1
ATOM 929 C C . ALA A 1 118 ? -2.360 -7.245 -36.374 1.00 43.94 118 ALA A C 1
ATOM 931 O O . ALA A 1 118 ? -1.603 -7.807 -37.157 1.00 43.94 118 ALA A O 1
ATOM 932 N N . GLY A 1 119 ? -2.458 -7.578 -35.076 1.00 41.38 119 GLY A N 1
ATOM 933 C CA . GLY A 1 119 ? -1.975 -8.824 -34.446 1.00 41.38 119 GLY A CA 1
ATOM 934 C C . GLY A 1 119 ? -0.582 -8.725 -33.809 1.00 41.38 119 GLY A C 1
ATOM 935 O O . GLY A 1 119 ? 0.407 -8.607 -34.512 1.00 41.38 119 GLY A O 1
ATOM 936 N N . SER A 1 120 ? -0.426 -8.767 -32.484 1.00 41.75 120 SER A N 1
ATOM 937 C CA . SER A 1 120 ? -0.799 -9.914 -31.646 1.00 41.75 120 SER A CA 1
ATOM 938 C C . SER A 1 120 ? -1.960 -9.652 -30.679 1.00 41.75 120 SER A C 1
ATOM 940 O O . SER A 1 120 ? -1.832 -8.955 -29.674 1.00 41.75 120 SER A O 1
ATOM 942 N N . THR A 1 121 ? -3.085 -10.297 -30.959 1.00 51.94 121 THR A N 1
ATOM 943 C CA . THR A 1 121 ? -4.325 -10.360 -30.175 1.00 51.94 121 THR A CA 1
ATOM 944 C C . THR A 1 121 ? -4.280 -11.410 -29.057 1.00 51.94 121 THR A C 1
ATOM 946 O O . THR A 1 121 ? -5.236 -12.151 -28.887 1.00 51.94 121 THR A O 1
ATOM 949 N N . GLN A 1 122 ? -3.196 -11.497 -28.279 1.00 55.97 122 GLN A N 1
ATOM 950 C CA . GLN A 1 122 ? -3.143 -12.378 -27.096 1.00 55.97 122 GLN A CA 1
ATOM 951 C C . GLN A 1 122 ? -2.294 -11.785 -25.948 1.00 55.97 122 GLN A C 1
ATOM 953 O O . GLN A 1 122 ? -1.244 -12.314 -25.589 1.00 55.97 122 GLN A O 1
ATOM 958 N N . PRO A 1 123 ? -2.693 -10.611 -25.420 1.00 54.72 123 PRO A N 1
ATOM 959 C CA . PRO A 1 123 ? -2.725 -10.448 -23.958 1.00 54.72 123 PRO A CA 1
ATOM 960 C C . PRO A 1 123 ? -4.038 -9.822 -23.449 1.00 54.72 123 PRO A C 1
ATOM 962 O O . PRO A 1 123 ? -4.201 -9.603 -22.251 1.00 54.72 123 PRO A O 1
ATOM 965 N N . ASN A 1 124 ? -4.980 -9.524 -24.350 1.00 61.88 124 ASN A N 1
ATOM 966 C CA . ASN A 1 124 ? -6.210 -8.820 -23.998 1.00 61.88 124 ASN A CA 1
ATOM 967 C C . ASN A 1 124 ? -7.240 -9.746 -23.339 1.00 61.88 124 ASN A C 1
ATOM 969 O O . ASN A 1 124 ? -7.906 -9.308 -22.417 1.00 61.88 124 ASN A O 1
ATOM 973 N N . GLU A 1 125 ? -7.330 -11.022 -23.733 1.00 73.88 125 GLU A N 1
ATOM 974 C CA . GLU A 1 125 ? -8.275 -11.974 -23.121 1.00 73.88 125 GLU A CA 1
ATOM 975 C C . GLU A 1 125 ? -7.925 -12.261 -21.658 1.00 73.88 125 GLU A C 1
ATOM 977 O O . GLU A 1 125 ? -8.795 -12.219 -20.800 1.00 73.88 125 GLU A O 1
ATOM 982 N N . ALA A 1 126 ? -6.644 -12.464 -21.334 1.00 77.19 126 ALA A N 1
ATOM 983 C CA . ALA A 1 126 ? -6.215 -12.666 -19.950 1.00 77.19 126 ALA A CA 1
ATOM 984 C C . ALA A 1 126 ? -6.446 -11.414 -19.083 1.00 77.19 126 ALA A C 1
ATOM 986 O O . ALA A 1 126 ? -6.926 -11.526 -17.956 1.00 77.19 126 ALA A O 1
ATOM 987 N N . LEU A 1 127 ? -6.156 -10.220 -19.614 1.00 79.94 127 LEU A N 1
ATOM 988 C CA . LEU A 1 127 ? -6.440 -8.955 -18.928 1.00 79.94 127 LEU A CA 1
ATOM 989 C C . LEU A 1 127 ? -7.946 -8.713 -18.768 1.00 79.94 127 LEU A C 1
ATOM 991 O O . LEU A 1 127 ? -8.375 -8.267 -17.708 1.00 79.94 127 LEU A O 1
ATOM 995 N N . GLN A 1 128 ? -8.754 -9.040 -19.777 1.00 84.12 128 GLN A N 1
ATOM 996 C CA . GLN A 1 128 ? -10.212 -8.933 -19.725 1.00 84.12 128 GLN A CA 1
ATOM 997 C C . GLN A 1 128 ? -10.820 -9.933 -18.741 1.00 84.12 128 GLN A C 1
ATOM 999 O O . GLN A 1 128 ? -11.694 -9.550 -17.970 1.00 84.12 128 GLN A O 1
ATOM 1004 N N . ASN A 1 129 ? -10.325 -11.172 -18.712 1.00 86.44 129 ASN A N 1
ATOM 1005 C CA . ASN A 1 129 ? -10.751 -12.197 -17.762 1.00 86.44 129 ASN A CA 1
ATOM 1006 C C . ASN A 1 129 ? -10.413 -11.783 -16.329 1.00 86.44 129 ASN A C 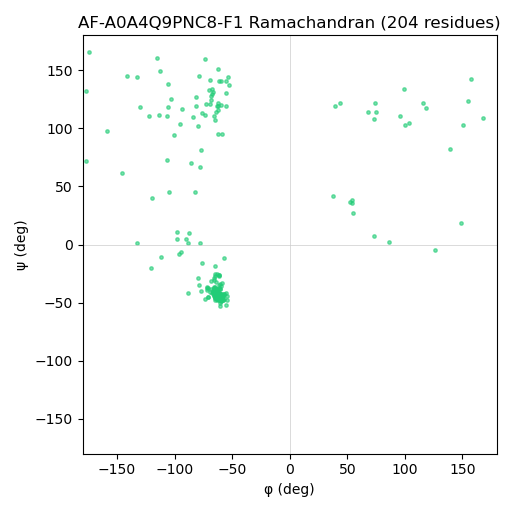1
ATOM 1008 O O . ASN A 1 129 ? -11.266 -11.871 -15.451 1.00 86.44 129 ASN A O 1
ATOM 1012 N N . LEU A 1 130 ? -9.209 -11.253 -16.095 1.00 84.44 130 LEU A N 1
ATOM 1013 C CA . LEU A 1 130 ? -8.827 -10.753 -14.776 1.00 84.44 130 LEU A CA 1
ATOM 1014 C C . LEU A 1 130 ? -9.661 -9.527 -14.370 1.00 84.44 130 LEU A C 1
ATOM 1016 O O . LEU A 1 130 ? -10.106 -9.428 -13.233 1.00 84.44 130 LEU A O 1
ATOM 1020 N N . GLN A 1 131 ? -9.940 -8.612 -15.301 1.00 89.88 131 GLN A N 1
ATOM 1021 C CA . GLN A 1 131 ? -10.837 -7.477 -15.059 1.00 89.88 131 GLN A CA 1
ATOM 1022 C C . GLN A 1 131 ? -12.293 -7.896 -14.820 1.00 89.88 131 GLN A C 1
ATOM 1024 O O . GLN A 1 131 ? -13.016 -7.183 -14.124 1.00 89.88 131 GLN A O 1
ATOM 1029 N N . ALA A 1 132 ? -12.750 -8.996 -15.422 1.00 91.44 132 ALA A N 1
ATOM 1030 C CA . ALA A 1 132 ? -14.070 -9.563 -15.172 1.00 91.44 132 ALA A CA 1
ATOM 1031 C C . ALA A 1 132 ? -14.128 -10.187 -13.772 1.00 91.44 132 ALA A C 1
ATOM 1033 O O . ALA A 1 132 ? -15.038 -9.865 -13.017 1.00 91.44 132 ALA A O 1
ATOM 1034 N N . GLN A 1 133 ? -13.105 -10.958 -13.388 1.00 90.75 133 GLN A N 1
ATOM 1035 C CA . GLN A 1 133 ? -12.986 -11.529 -12.044 1.00 90.75 133 GLN A CA 1
ATOM 1036 C C . GLN A 1 133 ? -12.911 -10.454 -10.959 1.00 90.75 133 GLN A C 1
ATOM 1038 O O . GLN A 1 133 ? -13.584 -10.570 -9.944 1.00 90.75 133 GLN A O 1
ATOM 1043 N N . LEU A 1 134 ? -12.151 -9.374 -11.173 1.00 90.44 134 LEU A N 1
ATOM 1044 C CA . LEU A 1 134 ? -12.115 -8.250 -10.232 1.00 90.44 134 LEU A CA 1
ATOM 1045 C C . LEU A 1 134 ? -13.485 -7.580 -10.090 1.00 90.44 134 LEU A C 1
ATOM 1047 O O . LEU A 1 134 ? -13.880 -7.229 -8.985 1.00 90.44 134 LEU A O 1
ATOM 1051 N N . ARG A 1 135 ? -14.223 -7.414 -11.194 1.00 92.56 135 ARG A N 1
ATOM 1052 C CA . ARG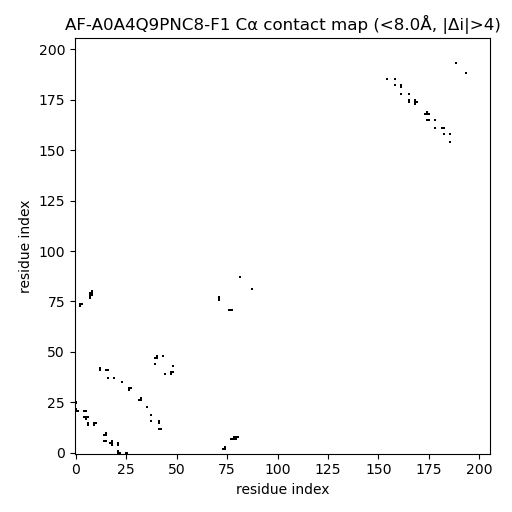 A 1 135 ? -15.580 -6.851 -11.155 1.00 92.56 135 ARG A CA 1
ATOM 1053 C C . ARG A 1 135 ? -16.557 -7.760 -10.420 1.00 92.56 135 ARG A C 1
ATOM 1055 O O . ARG A 1 135 ? -17.341 -7.263 -9.622 1.00 92.56 135 ARG A O 1
ATOM 1062 N N . GLU A 1 136 ? -16.493 -9.060 -10.668 1.00 94.00 136 GLU A N 1
ATOM 1063 C CA . GLU A 1 136 ? -17.327 -10.050 -9.991 1.00 94.00 136 GLU A CA 1
ATOM 1064 C C . GLU A 1 136 ? -17.011 -10.120 -8.494 1.00 94.00 136 GLU A C 1
ATOM 1066 O O . GLU A 1 136 ? -17.920 -10.061 -7.673 1.00 94.00 136 GLU A O 1
ATOM 1071 N N . MET A 1 137 ? -15.728 -10.154 -8.131 1.00 91.62 137 MET A N 1
ATOM 1072 C CA . MET A 1 137 ? -15.300 -10.167 -6.734 1.00 91.62 137 MET A CA 1
ATOM 1073 C C . MET A 1 137 ? -15.713 -8.881 -6.011 1.00 91.62 137 MET A C 1
ATOM 1075 O O . MET A 1 137 ? -16.203 -8.955 -4.892 1.00 91.62 137 MET A O 1
ATOM 1079 N N . ASN A 1 138 ? -15.582 -7.717 -6.653 1.00 93.06 138 ASN A N 1
ATOM 1080 C CA . ASN A 1 138 ? -16.048 -6.453 -6.081 1.00 93.06 138 ASN A CA 1
ATOM 1081 C C . ASN A 1 138 ? -17.570 -6.440 -5.887 1.00 93.06 138 ASN A C 1
ATOM 1083 O O . ASN A 1 138 ? -18.034 -6.005 -4.841 1.00 93.06 138 ASN A O 1
ATOM 1087 N N . 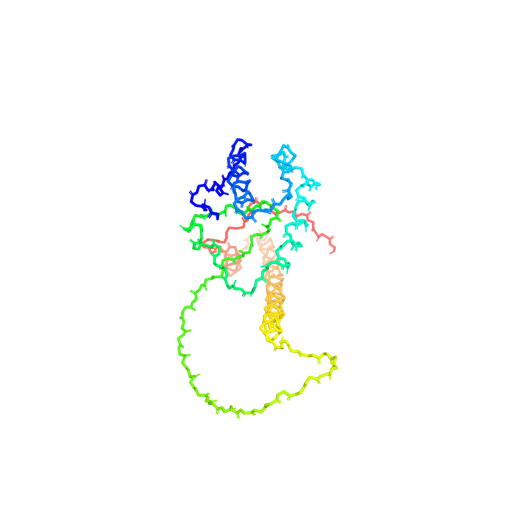ALA A 1 139 ? -18.344 -6.949 -6.851 1.00 93.50 139 ALA A N 1
ATOM 1088 C CA . ALA A 1 139 ? -19.795 -7.061 -6.708 1.00 93.50 139 ALA A CA 1
ATOM 1089 C C . ALA A 1 139 ? -20.190 -8.035 -5.583 1.00 9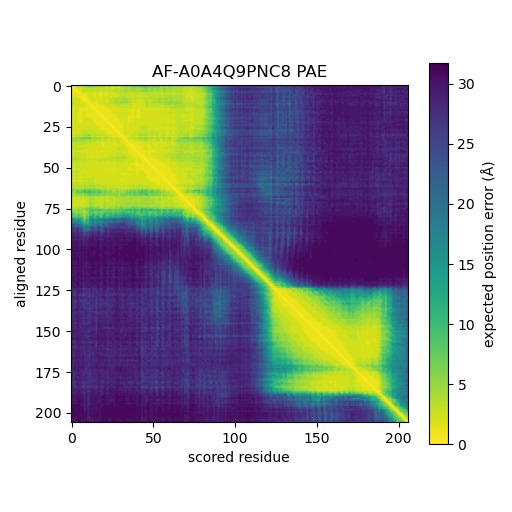3.50 139 ALA A C 1
ATOM 1091 O O . ALA A 1 139 ? -21.148 -7.784 -4.856 1.00 93.50 139 ALA A O 1
ATOM 1092 N N . HIS A 1 140 ? -19.438 -9.126 -5.414 1.00 93.62 140 HIS A N 1
ATOM 1093 C CA . HIS A 1 140 ? -19.626 -10.062 -4.309 1.00 93.62 140 HIS A CA 1
ATOM 1094 C C . HIS A 1 140 ? -19.319 -9.389 -2.965 1.00 93.62 140 HIS A C 1
ATOM 1096 O O . HIS A 1 140 ? -20.125 -9.489 -2.045 1.00 93.62 140 HIS A O 1
ATOM 1102 N N . LEU A 1 141 ? -18.191 -8.678 -2.853 1.00 93.31 141 LEU A N 1
ATOM 1103 C CA . LEU A 1 141 ? -17.829 -7.945 -1.637 1.00 93.31 141 LEU A CA 1
ATOM 1104 C C . LEU A 1 141 ? -18.880 -6.892 -1.281 1.00 93.31 141 LEU A C 1
ATOM 1106 O O . LEU A 1 141 ? -19.303 -6.848 -0.135 1.00 93.31 141 LEU A O 1
ATOM 1110 N N . GLU A 1 142 ? -19.370 -6.124 -2.254 1.00 94.06 142 GLU A N 1
ATOM 1111 C CA . GLU A 1 142 ? -20.458 -5.162 -2.034 1.00 94.06 142 GLU A CA 1
ATOM 1112 C C . GLU A 1 142 ? -21.746 -5.860 -1.556 1.00 94.06 142 GLU A C 1
ATOM 1114 O O . GLU A 1 142 ? -22.463 -5.346 -0.697 1.00 94.06 142 GLU A O 1
ATOM 1119 N N . GLY A 1 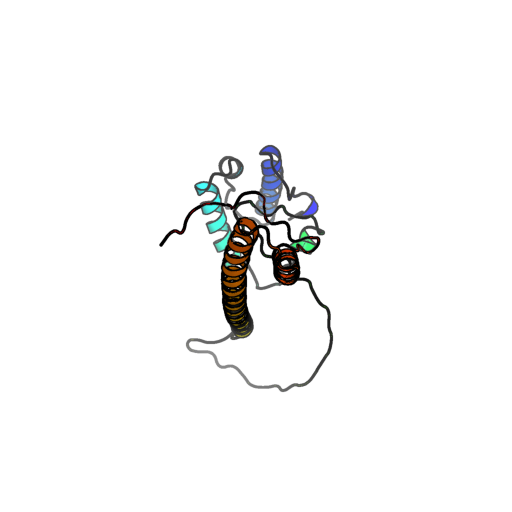143 ? -22.049 -7.047 -2.092 1.00 94.25 143 GLY A N 1
ATOM 1120 C CA . GLY A 1 143 ? -23.154 -7.880 -1.619 1.00 94.25 143 GLY A CA 1
ATOM 1121 C C . GLY A 1 143 ? -22.977 -8.305 -0.160 1.00 94.25 143 GLY A C 1
ATOM 1122 O O . GLY A 1 143 ? -23.893 -8.129 0.640 1.00 94.25 143 GLY A O 1
ATOM 1123 N N . LEU A 1 144 ? -21.786 -8.787 0.202 1.00 94.38 144 LEU A N 1
ATOM 1124 C CA . LEU A 1 144 ? -21.459 -9.189 1.573 1.00 94.38 144 LEU A CA 1
ATOM 1125 C C . LEU A 1 144 ? -21.456 -8.012 2.548 1.00 94.38 144 LEU A C 1
ATOM 1127 O O . LEU A 1 144 ? -21.894 -8.171 3.681 1.00 94.38 144 LEU A O 1
ATOM 1131 N N . GLU A 1 145 ? -20.992 -6.834 2.132 1.00 93.75 145 GLU A N 1
ATOM 1132 C CA . GLU A 1 145 ? -21.052 -5.618 2.948 1.00 93.75 145 GLU A CA 1
ATOM 1133 C C . GLU A 1 145 ? -22.502 -5.227 3.236 1.00 93.75 145 GLU A C 1
ATOM 1135 O O . GLU A 1 145 ? -22.849 -4.977 4.388 1.00 93.75 145 GLU A O 1
ATOM 1140 N N . LYS A 1 146 ? -23.382 -5.287 2.228 1.00 95.44 146 LYS A N 1
ATOM 1141 C CA . LYS A 1 146 ? -24.821 -5.051 2.424 1.00 95.44 146 LYS A CA 1
ATOM 1142 C C . LYS A 1 146 ? -25.460 -6.088 3.339 1.00 95.44 146 LYS A C 1
ATOM 1144 O O . LYS A 1 146 ? -26.282 -5.720 4.172 1.00 95.44 146 LYS A O 1
ATOM 1149 N N . GLU A 1 147 ? -25.112 -7.366 3.196 1.00 95.81 147 GLU A N 1
ATOM 1150 C CA . GLU A 1 147 ? -25.613 -8.423 4.081 1.00 95.81 147 GLU A CA 1
ATOM 1151 C C . GLU A 1 147 ? -25.118 -8.228 5.518 1.00 95.81 147 GLU A C 1
ATOM 1153 O O . GLU A 1 147 ? -25.917 -8.290 6.452 1.00 95.81 147 GLU A O 1
ATOM 1158 N N . ARG A 1 148 ? -23.832 -7.911 5.704 1.00 95.94 148 ARG A N 1
ATOM 1159 C CA . ARG A 1 148 ? -23.249 -7.575 7.009 1.00 95.94 148 ARG A CA 1
ATOM 1160 C C . ARG A 1 148 ? -24.003 -6.420 7.658 1.00 95.94 148 ARG A C 1
ATOM 1162 O O . ARG A 1 148 ? -24.441 -6.559 8.796 1.00 95.94 148 ARG A O 1
ATOM 1169 N N . ASP A 1 149 ? -24.181 -5.315 6.941 1.00 93.00 149 ASP A N 1
ATOM 1170 C CA . ASP A 1 149 ? -24.843 -4.120 7.471 1.00 93.00 149 ASP A CA 1
ATOM 1171 C C . ASP A 1 149 ? -26.323 -4.392 7.767 1.00 93.00 149 ASP A C 1
ATOM 1173 O O . ASP A 1 149 ? -26.849 -3.965 8.793 1.00 93.00 149 ASP A O 1
ATOM 1177 N N . PHE A 1 150 ? -26.988 -5.184 6.922 1.00 96.75 150 PHE A N 1
ATOM 1178 C CA . PHE A 1 150 ? -28.365 -5.620 7.135 1.00 96.75 150 PHE A CA 1
ATOM 1179 C C . PHE A 1 150 ? -28.528 -6.456 8.409 1.00 96.75 150 PHE A C 1
ATOM 1181 O O . PHE A 1 150 ? -29.471 -6.232 9.173 1.00 96.75 150 PHE A O 1
ATOM 1188 N N . TYR A 1 151 ? -27.637 -7.420 8.657 1.00 96.69 151 TYR A N 1
ATOM 1189 C CA . TYR A 1 151 ? -27.688 -8.232 9.874 1.00 96.69 151 TYR A CA 1
ATOM 1190 C C . TYR A 1 151 ? -27.269 -7.440 11.111 1.00 96.69 151 TYR A C 1
ATOM 1192 O O . TYR A 1 151 ? -27.913 -7.573 12.150 1.00 96.69 151 TYR A O 1
ATOM 1200 N N . PHE A 1 152 ? -26.260 -6.575 10.995 1.00 94.44 152 PHE A N 1
ATOM 1201 C CA . PHE A 1 152 ? -25.847 -5.685 12.075 1.00 94.44 152 PHE A CA 1
ATOM 1202 C C . PHE A 1 152 ? -26.986 -4.757 12.506 1.00 94.44 152 PHE A C 1
ATOM 1204 O O . PHE A 1 152 ? -27.311 -4.715 13.688 1.00 94.44 152 PHE A O 1
ATOM 1211 N N . ALA A 1 153 ? -27.658 -4.092 11.559 1.00 94.31 153 ALA A N 1
ATOM 1212 C CA . ALA A 1 153 ? -28.798 -3.225 11.855 1.00 94.31 153 ALA A CA 1
ATOM 1213 C C . ALA A 1 153 ? -29.912 -3.978 12.601 1.00 94.31 153 ALA A C 1
ATOM 1215 O O . ALA A 1 153 ? -30.425 -3.493 13.603 1.00 94.31 153 ALA A O 1
ATOM 1216 N N . LYS A 1 154 ? -30.227 -5.215 12.189 1.00 96.75 154 LYS A N 1
ATOM 1217 C CA . LYS A 1 154 ? -31.207 -6.052 12.903 1.00 96.75 154 LYS A CA 1
ATOM 1218 C C . LYS A 1 154 ? -30.775 -6.400 14.322 1.00 96.75 154 LYS A C 1
ATOM 1220 O O . LYS A 1 154 ? -31.605 -6.377 15.224 1.00 96.75 154 LYS A O 1
ATOM 1225 N N . LEU A 1 155 ? -29.511 -6.768 14.518 1.00 95.75 155 LEU A N 1
ATOM 1226 C CA . LEU A 1 155 ? -28.984 -7.086 15.846 1.00 95.75 155 LEU A CA 1
ATOM 1227 C C . LEU A 1 155 ? -28.967 -5.846 16.742 1.00 95.75 155 LEU A C 1
ATOM 1229 O O . LEU A 1 155 ? -29.309 -5.956 17.915 1.00 95.75 155 LEU A O 1
ATOM 1233 N N . ARG A 1 156 ? -28.667 -4.672 16.178 1.00 94.62 156 ARG A N 1
ATOM 1234 C CA . ARG A 1 156 ? -28.738 -3.383 16.869 1.00 94.62 156 ARG A CA 1
ATOM 1235 C C . ARG A 1 156 ? -30.169 -3.038 17.288 1.00 94.62 156 ARG A C 1
ATOM 1237 O O . ARG A 1 156 ? -30.381 -2.682 18.441 1.00 94.62 156 ARG A O 1
ATOM 1244 N N . ASP A 1 157 ? -31.152 -3.206 16.404 1.00 96.94 157 ASP A N 1
ATOM 1245 C CA . ASP A 1 157 ? -32.568 -3.003 16.744 1.00 96.94 157 ASP A CA 1
ATOM 1246 C C . ASP A 1 157 ? -33.004 -3.930 17.892 1.00 96.94 157 ASP A C 1
ATOM 1248 O O . ASP A 1 157 ? -33.663 -3.498 18.840 1.00 96.94 157 ASP A O 1
ATOM 1252 N N . ILE A 1 158 ? -32.604 -5.207 17.837 1.00 95.81 158 ILE A N 1
ATOM 1253 C CA . ILE A 1 158 ? -32.875 -6.184 18.902 1.00 95.81 158 ILE A CA 1
ATOM 1254 C C . ILE A 1 158 ? -32.198 -5.760 20.210 1.00 95.81 158 ILE A C 1
ATOM 1256 O O . ILE A 1 158 ? -32.832 -5.819 21.262 1.00 95.81 158 ILE A O 1
ATOM 1260 N N . GLU A 1 159 ? -30.941 -5.321 20.163 1.00 94.56 159 GLU A N 1
ATOM 1261 C CA . GLU A 1 159 ? -30.195 -4.859 21.334 1.00 94.56 159 GLU A CA 1
ATOM 1262 C C . GLU A 1 159 ? -30.900 -3.688 22.029 1.00 94.56 159 GLU A C 1
ATOM 1264 O O . GLU A 1 159 ? -31.076 -3.735 23.247 1.00 94.56 159 GLU A O 1
ATOM 1269 N N . ILE A 1 160 ? -31.364 -2.683 21.273 1.00 95.38 160 ILE A N 1
ATOM 1270 C CA . ILE A 1 160 ? -32.112 -1.535 21.818 1.00 95.38 160 ILE A CA 1
ATOM 1271 C C . ILE A 1 160 ? -33.362 -2.018 22.558 1.00 95.38 160 ILE A C 1
ATOM 1273 O O . ILE A 1 160 ? -33.603 -1.614 23.696 1.00 95.38 160 ILE A O 1
ATOM 1277 N N . ILE A 1 161 ? -34.141 -2.910 21.935 1.00 95.69 161 ILE A N 1
ATOM 1278 C CA . ILE A 1 161 ? -35.373 -3.446 22.530 1.00 95.69 161 ILE A CA 1
ATOM 1279 C C . ILE A 1 161 ? -35.061 -4.209 23.822 1.00 95.69 161 ILE A C 1
ATOM 1281 O O . ILE A 1 161 ? -35.742 -4.025 24.832 1.00 95.69 161 ILE A O 1
ATOM 1285 N N . VAL A 1 162 ? -34.030 -5.057 23.807 1.00 94.56 162 VAL A N 1
ATOM 1286 C CA . VAL A 1 162 ? -33.624 -5.847 24.977 1.00 94.56 162 VAL A CA 1
ATOM 1287 C C . VAL A 1 162 ? -33.156 -4.936 26.111 1.00 94.56 162 VAL A C 1
ATOM 1289 O O . VAL A 1 162 ? -33.596 -5.125 27.243 1.00 94.56 162 VAL A O 1
ATOM 1292 N N . GLN A 1 163 ? -32.319 -3.933 25.828 1.00 93.31 163 GLN A N 1
ATOM 1293 C CA . GLN A 1 163 ? -31.833 -2.974 26.827 1.00 93.31 163 GLN A CA 1
ATOM 1294 C C . GLN A 1 163 ? -32.982 -2.177 27.457 1.00 93.31 163 GLN A 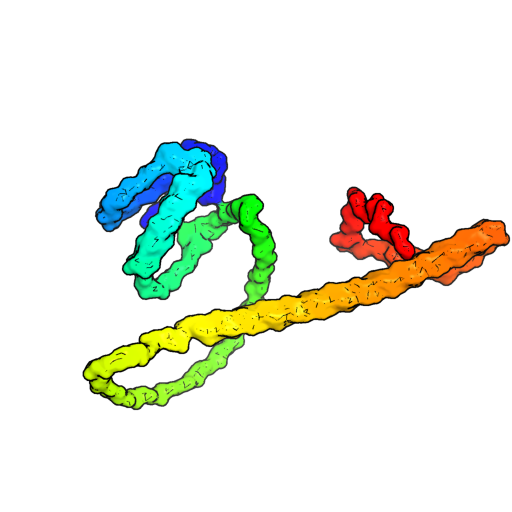C 1
ATOM 1296 O O . GLN A 1 163 ? -33.077 -2.119 28.682 1.00 93.31 163 GLN A O 1
ATOM 1301 N N . GLN A 1 164 ? -33.890 -1.633 26.639 1.00 94.31 164 GLN A N 1
ATOM 1302 C CA . GLN A 1 164 ? -35.039 -0.859 27.118 1.00 94.31 164 GLN A CA 1
ATOM 1303 C C . GLN A 1 164 ? -35.965 -1.699 28.013 1.00 94.31 164 GLN A C 1
ATOM 1305 O O . GLN A 1 164 ? -36.452 -1.235 29.051 1.00 94.31 164 GLN A O 1
ATOM 1310 N N . GLN A 1 165 ? -36.203 -2.955 27.629 1.00 93.38 165 GLN A N 1
ATOM 1311 C CA . GLN A 1 165 ? -37.052 -3.853 28.403 1.00 93.38 165 GLN A CA 1
ATOM 1312 C C . GLN A 1 165 ? -36.382 -4.282 29.713 1.00 93.38 165 GLN A C 1
ATOM 1314 O O . GLN A 1 165 ? -37.051 -4.371 30.743 1.00 93.38 165 GLN A O 1
ATOM 1319 N N . LEU A 1 166 ? -35.065 -4.504 29.696 1.00 90.69 166 LEU A N 1
ATOM 1320 C CA . LEU A 1 166 ? -34.301 -4.855 30.890 1.00 90.69 166 LEU A CA 1
ATOM 1321 C C . LEU A 1 166 ? -34.255 -3.693 31.895 1.00 90.69 166 LEU A C 1
ATOM 1323 O O . LEU A 1 166 ? -34.455 -3.924 33.084 1.00 90.69 166 LEU A O 1
ATOM 1327 N N . GLU A 1 167 ? -34.079 -2.452 31.427 1.00 92.12 167 GLU A N 1
ATOM 1328 C CA . GLU A 1 167 ? -34.133 -1.242 32.264 1.00 92.12 167 GLU A CA 1
ATOM 1329 C C . GLU A 1 167 ? -35.506 -1.083 32.939 1.00 92.12 167 GLU A C 1
ATOM 1331 O O . GLU A 1 167 ? -35.597 -0.821 34.140 1.00 92.12 167 GLU A O 1
ATOM 1336 N N . THR A 1 168 ? -36.585 -1.323 32.187 1.00 94.00 168 THR A N 1
ATOM 1337 C CA . THR A 1 168 ? -37.958 -1.272 32.714 1.00 94.00 168 THR A CA 1
ATOM 1338 C C . THR A 1 168 ? -38.188 -2.337 33.790 1.00 94.00 168 THR A C 1
ATOM 1340 O O . THR A 1 168 ? -38.711 -2.035 34.861 1.00 94.00 168 THR A O 1
ATOM 1343 N N . LEU A 1 169 ? -37.772 -3.583 33.539 1.00 91.62 169 LEU A N 1
ATOM 1344 C CA . LEU A 1 169 ? -37.903 -4.677 34.507 1.00 91.62 169 LEU A CA 1
ATOM 1345 C C . LEU A 1 169 ? -37.066 -4.430 35.766 1.00 91.62 169 LEU A C 1
ATOM 1347 O O . LEU A 1 169 ? -37.542 -4.684 36.871 1.00 91.62 169 LEU A O 1
ATOM 1351 N N . GLN A 1 170 ? -35.865 -3.868 35.614 1.00 89.75 170 GLN A N 1
ATOM 1352 C CA . GLN A 1 170 ? -35.002 -3.509 36.734 1.00 89.75 170 GLN A CA 1
ATOM 1353 C C . GLN A 1 170 ? -35.642 -2.441 37.633 1.00 89.75 170 GLN A C 1
ATOM 1355 O O . GLN A 1 170 ? -35.548 -2.539 38.856 1.00 89.75 170 GLN A O 1
ATOM 1360 N N . ALA A 1 171 ? -36.335 -1.453 37.055 1.00 91.81 171 ALA A N 1
ATOM 1361 C CA . ALA A 1 171 ? -37.090 -0.459 37.822 1.00 91.81 171 ALA A CA 1
ATOM 1362 C C . ALA A 1 171 ? -38.266 -1.075 38.610 1.00 91.81 171 ALA A C 1
ATOM 1364 O O . ALA A 1 171 ? -38.652 -0.550 39.654 1.00 91.81 171 ALA A O 1
ATOM 1365 N N . GLU A 1 172 ? -38.815 -2.197 38.135 1.00 93.62 172 GLU A N 1
ATOM 1366 C CA . GLU A 1 172 ? -39.870 -2.969 38.805 1.00 93.62 172 GLU A CA 1
ATOM 1367 C C . GLU A 1 172 ? -39.339 -4.066 39.753 1.00 93.62 172 GLU A C 1
ATOM 1369 O O . GLU A 1 172 ? -40.141 -4.835 40.287 1.00 93.62 172 GLU A O 1
ATOM 1374 N N . ASP A 1 173 ? -38.018 -4.157 39.964 1.00 91.25 173 ASP A N 1
ATOM 1375 C CA . ASP A 1 173 ? -37.341 -5.240 40.706 1.00 91.25 173 ASP A CA 1
ATOM 1376 C C . ASP A 1 173 ? -37.716 -6.647 40.186 1.00 91.25 173 ASP A C 1
ATOM 1378 O O . ASP A 1 173 ? -37.900 -7.616 40.928 1.00 91.25 173 ASP A O 1
ATOM 1382 N N . ARG A 1 174 ? -37.885 -6.744 38.864 1.00 90.69 174 ARG A N 1
ATOM 1383 C CA . ARG A 1 174 ? -38.195 -7.967 38.120 1.00 90.69 174 ARG A CA 1
ATOM 1384 C C . ARG A 1 174 ? -37.050 -8.323 37.188 1.00 90.69 174 ARG A C 1
ATOM 1386 O O . ARG A 1 174 ? -36.227 -7.490 36.825 1.00 90.69 174 ARG A O 1
ATOM 1393 N N . ASP A 1 175 ? -37.022 -9.583 36.778 1.00 88.44 175 ASP A N 1
ATOM 1394 C CA . ASP A 1 175 ? -35.976 -10.112 35.915 1.00 88.44 175 ASP A CA 1
ATOM 1395 C C . ASP A 1 175 ? -36.552 -11.091 34.893 1.00 88.44 175 ASP A C 1
ATOM 1397 O O . ASP A 1 175 ? -37.483 -11.841 35.203 1.00 88.44 175 ASP A O 1
ATOM 1401 N N . ASP A 1 176 ? -35.982 -11.095 33.688 1.00 92.69 176 ASP A N 1
ATOM 1402 C CA . ASP A 1 176 ? -36.344 -12.033 32.627 1.00 92.69 176 ASP A CA 1
ATOM 1403 C C . ASP A 1 176 ? -35.103 -12.836 32.189 1.00 92.69 176 ASP A C 1
ATOM 1405 O O . ASP A 1 176 ? -34.187 -12.287 31.560 1.00 92.69 176 ASP A O 1
ATOM 1409 N N . PRO A 1 177 ? -35.050 -14.148 32.490 1.00 92.06 177 PRO A N 1
ATOM 1410 C CA . PRO A 1 177 ? -33.907 -14.985 32.143 1.00 92.06 177 PRO A CA 1
ATOM 1411 C C . PRO A 1 177 ? -33.710 -15.134 30.628 1.00 92.06 177 PRO A C 1
ATOM 1413 O O . PRO A 1 177 ? -32.585 -15.371 30.190 1.00 92.06 177 PRO A O 1
ATOM 1416 N N . ILE A 1 178 ? -34.766 -14.980 29.817 1.00 93.31 178 ILE A N 1
ATOM 1417 C CA . ILE A 1 178 ? -34.669 -15.050 28.354 1.00 93.31 178 ILE A CA 1
ATOM 1418 C C . ILE A 1 178 ? -33.947 -13.810 27.828 1.00 93.31 178 ILE A C 1
ATOM 1420 O O . ILE A 1 178 ? -33.028 -13.944 27.021 1.00 93.31 178 ILE A O 1
ATOM 1424 N N . LEU A 1 179 ? -34.302 -12.615 28.314 1.00 93.25 179 LEU A N 1
ATOM 1425 C CA . LEU A 1 179 ? -33.637 -11.370 27.910 1.00 93.25 179 LEU A CA 1
ATOM 1426 C C . LEU A 1 179 ? -32.150 -11.371 28.281 1.00 93.25 179 LEU A C 1
ATOM 1428 O O . LEU A 1 179 ? -31.328 -10.927 27.482 1.00 93.25 179 LEU A O 1
ATOM 1432 N N . ARG A 1 180 ? -31.785 -11.942 29.439 1.00 90.44 180 ARG A N 1
ATOM 1433 C CA . ARG A 1 180 ? -30.374 -12.122 29.824 1.00 90.44 180 ARG A CA 1
ATOM 1434 C C . ARG A 1 180 ? -29.615 -13.052 28.886 1.00 90.44 180 ARG A C 1
ATOM 1436 O O . ARG A 1 180 ? -28.477 -12.753 28.534 1.00 90.44 180 ARG A O 1
ATOM 1443 N N . GLU A 1 181 ? -30.215 -14.167 28.475 1.00 93.56 181 GLU A N 1
ATOM 1444 C CA . GLU A 1 181 ? -29.551 -15.086 27.546 1.00 93.56 181 GLU A CA 1
ATOM 1445 C C . GLU A 1 181 ? -29.407 -14.458 26.151 1.00 93.56 181 GLU A C 1
ATOM 1447 O O . GLU A 1 181 ? -28.354 -14.586 25.532 1.00 93.56 181 GLU A O 1
ATOM 1452 N N . VAL A 1 182 ? -30.408 -13.700 25.685 1.00 93.56 182 VAL A N 1
ATOM 1453 C CA . VAL A 1 182 ? -30.303 -12.925 24.436 1.00 93.56 182 VAL A CA 1
ATOM 1454 C C . VAL A 1 182 ? -29.185 -11.883 24.533 1.00 93.56 182 VAL A C 1
ATOM 1456 O O . VAL A 1 182 ? -28.354 -11.801 23.632 1.00 93.56 182 VAL A O 1
ATOM 1459 N N . GLN A 1 183 ? -29.106 -11.136 25.638 1.00 91.88 183 GLN A N 1
ATOM 1460 C CA . GLN A 1 183 ? -28.045 -10.154 25.875 1.00 91.88 183 GLN A CA 1
ATOM 1461 C C . GLN A 1 183 ? -26.655 -10.807 25.876 1.00 91.88 183 GLN A C 1
ATOM 1463 O O . GLN A 1 183 ? -25.716 -10.303 25.264 1.00 91.88 183 GLN A O 1
ATOM 1468 N N . LYS A 1 184 ? -26.528 -11.971 26.514 1.00 92.25 184 LYS A N 1
ATOM 1469 C CA . LYS A 1 184 ? -25.292 -12.754 26.528 1.00 92.25 184 LYS A CA 1
ATOM 1470 C C . LYS A 1 184 ? -24.882 -13.228 25.133 1.00 92.25 184 LYS A C 1
ATOM 1472 O O . LYS A 1 184 ? -23.692 -13.228 24.844 1.00 92.25 184 LYS A O 1
ATOM 1477 N N . ILE A 1 185 ? -25.830 -13.613 24.275 1.00 92.94 185 ILE A N 1
ATOM 1478 C CA . ILE A 1 185 ? -25.542 -13.966 22.876 1.00 92.94 185 ILE A CA 1
ATOM 1479 C C . ILE A 1 185 ? -25.042 -12.734 22.111 1.00 92.94 185 ILE A C 1
ATOM 1481 O O . ILE A 1 185 ? -24.024 -12.825 21.429 1.00 92.94 185 ILE A O 1
ATOM 1485 N N . LEU A 1 186 ? -25.709 -11.584 22.257 1.00 90.94 186 LEU A N 1
ATOM 1486 C CA . LEU A 1 186 ? -25.340 -10.341 21.565 1.00 90.94 186 LEU A CA 1
ATOM 1487 C C . LEU A 1 186 ? -23.935 -9.840 21.930 1.00 90.94 186 LEU A C 1
ATOM 1489 O O . LEU A 1 186 ? -23.239 -9.319 21.065 1.00 90.94 186 LEU A O 1
ATOM 1493 N N . TYR A 1 187 ? -23.509 -10.031 23.182 1.00 89.88 187 TYR A N 1
ATOM 1494 C CA . TYR A 1 187 ? -22.169 -9.652 23.649 1.00 89.88 187 TYR A CA 1
ATOM 1495 C C . TYR A 1 187 ? -21.160 -10.804 23.666 1.00 89.88 187 TYR A C 1
ATOM 1497 O O . TYR A 1 187 ? -20.039 -10.627 24.145 1.00 89.88 187 TYR A O 1
ATOM 1505 N N . SER A 1 188 ? -21.531 -11.989 23.176 1.00 88.50 188 SER A N 1
ATOM 1506 C CA . SER A 1 188 ? -20.568 -13.079 23.045 1.00 88.50 188 SER A CA 1
ATOM 1507 C C . SER A 1 188 ? -19.552 -12.736 21.955 1.00 88.50 188 SER A C 1
ATOM 1509 O O . SER A 1 188 ? -19.919 -12.370 20.841 1.00 88.50 188 SER A O 1
ATOM 1511 N N . THR A 1 189 ? -18.265 -12.829 22.277 1.00 79.69 189 THR A N 1
ATOM 1512 C CA . THR A 1 189 ? -17.170 -12.637 21.322 1.00 79.69 189 THR A CA 1
ATOM 1513 C C . THR A 1 189 ? -16.558 -13.990 20.968 1.00 79.69 189 THR A C 1
ATOM 1515 O O . THR A 1 189 ? -16.375 -14.847 21.835 1.00 79.69 189 THR A O 1
ATOM 1518 N N . GLU A 1 190 ? -16.247 -14.214 19.689 1.00 68.00 190 GLU A N 1
ATOM 1519 C CA . GLU A 1 190 ? -15.413 -15.353 19.288 1.00 68.00 190 GLU A CA 1
ATOM 1520 C C . GLU A 1 190 ? -13.931 -15.044 19.557 1.00 68.00 190 GLU A C 1
ATOM 1522 O O . GLU A 1 190 ? -13.478 -13.905 19.411 1.00 68.00 190 GLU A O 1
ATOM 1527 N N . GLU A 1 191 ? -13.167 -16.067 19.949 1.00 46.75 191 GLU A N 1
ATOM 1528 C CA . GLU A 1 191 ? -11.735 -15.990 20.260 1.00 46.75 191 GLU A CA 1
ATOM 1529 C C . GLU A 1 191 ? -10.948 -15.555 19.002 1.00 46.75 191 GLU A C 1
ATOM 1531 O O . GLU A 1 191 ? -10.648 -16.359 18.120 1.00 46.75 191 GLU A O 1
ATOM 1536 N N . GLY A 1 192 ? -10.675 -14.249 18.887 1.00 50.56 192 GLY A N 1
ATOM 1537 C CA . GLY A 1 192 ? -10.029 -13.623 17.723 1.00 50.56 192 GLY A CA 1
ATOM 1538 C C . GLY A 1 192 ? -10.790 -12.448 17.092 1.00 50.56 192 GLY A C 1
ATOM 1539 O O . GLY A 1 192 ? -10.245 -11.803 16.197 1.00 50.56 192 GLY A O 1
ATOM 1540 N N . PHE A 1 193 ? -12.005 -12.138 17.557 1.00 47.47 193 PHE A N 1
ATOM 1541 C CA . PHE A 1 193 ? -12.756 -10.932 17.190 1.00 47.47 193 PHE A CA 1
ATOM 1542 C C . PHE A 1 193 ? -12.754 -9.952 18.376 1.00 47.47 193 PHE A C 1
ATOM 1544 O O . PHE A 1 193 ? -13.737 -9.800 19.098 1.00 47.47 193 PHE A O 1
ATOM 1551 N N . GLU A 1 194 ? -11.603 -9.323 18.630 1.00 53.53 194 GLU A N 1
ATOM 1552 C CA . GLU A 1 194 ? -11.525 -8.208 19.579 1.00 53.53 194 GLU A CA 1
ATOM 1553 C C . GLU A 1 194 ? -12.178 -6.977 18.942 1.00 53.53 194 GLU A C 1
ATOM 1555 O O . GLU A 1 194 ? -11.749 -6.515 17.883 1.00 53.53 194 GLU A O 1
ATOM 1560 N N . VAL A 1 195 ? -13.213 -6.434 19.588 1.00 52.88 195 VAL A N 1
ATOM 1561 C CA . VAL A 1 195 ? -13.643 -5.055 19.337 1.00 52.88 195 VAL A CA 1
ATOM 1562 C C . VAL A 1 195 ? -12.455 -4.174 19.731 1.00 52.88 195 VAL A C 1
ATOM 1564 O O . VAL A 1 195 ? -12.050 -4.237 20.893 1.00 52.88 195 VAL A O 1
ATOM 1567 N N . PRO A 1 196 ? -11.856 -3.385 18.817 1.00 48.91 196 PRO A N 1
ATOM 1568 C CA . PRO A 1 196 ? -10.818 -2.444 19.205 1.00 48.91 196 PRO A CA 1
ATOM 1569 C C . PRO A 1 196 ? -11.382 -1.538 20.299 1.00 48.91 196 PRO A C 1
ATOM 1571 O O . PRO A 1 196 ? -12.388 -0.859 20.077 1.00 48.91 196 PRO A O 1
ATOM 1574 N N . GLU A 1 197 ? -10.768 -1.554 21.483 1.00 43.91 197 GLU A N 1
ATOM 1575 C CA . GLU A 1 197 ? -11.098 -0.634 22.570 1.00 43.91 197 GLU A CA 1
ATOM 1576 C C . GLU A 1 197 ? -10.895 0.804 22.059 1.00 43.91 197 GLU A C 1
ATOM 1578 O O . GLU A 1 197 ? -9.771 1.302 22.030 1.00 43.91 197 GLU A O 1
ATOM 1583 N N . GLY A 1 198 ? -11.960 1.460 21.577 1.00 44.59 198 GLY A N 1
ATOM 1584 C CA . GLY A 1 198 ? -11.876 2.866 21.168 1.00 44.59 198 GLY A CA 1
ATOM 1585 C C . GLY A 1 198 ? -12.767 3.381 20.034 1.00 44.59 198 GLY A C 1
ATOM 1586 O O . GLY A 1 198 ? -12.441 4.436 19.510 1.00 44.59 198 GLY A O 1
ATOM 1587 N N . THR A 1 199 ? -13.862 2.722 19.636 1.00 35.75 199 THR A N 1
ATOM 1588 C CA . THR A 1 199 ? -14.859 3.347 18.722 1.00 35.75 199 THR A CA 1
ATOM 1589 C C . THR A 1 199 ? -16.250 3.445 19.343 1.00 35.75 199 THR A C 1
ATOM 1591 O O . THR A 1 199 ? -17.268 3.249 18.688 1.00 35.75 199 THR A O 1
ATOM 1594 N N . VAL A 1 200 ? -16.287 3.790 20.631 1.00 42.28 200 VAL A N 1
ATOM 1595 C CA . VAL A 1 200 ? -17.460 4.435 21.229 1.00 42.28 200 VAL A CA 1
ATOM 1596 C C . VAL A 1 200 ? -17.314 5.942 20.980 1.00 42.28 200 VAL A C 1
ATOM 1598 O O . VAL A 1 200 ? -16.993 6.686 21.893 1.00 42.28 200 VAL A O 1
ATOM 1601 N N . ASP A 1 201 ? -17.459 6.369 19.726 1.00 38.62 201 ASP A N 1
ATOM 1602 C CA . ASP A 1 201 ? -17.897 7.736 19.417 1.00 38.62 201 ASP A CA 1
ATOM 1603 C C . ASP A 1 201 ? -19.391 7.561 19.093 1.00 38.62 201 ASP A C 1
ATOM 1605 O O . ASP A 1 201 ? -19.757 7.002 18.064 1.00 38.62 201 ASP A O 1
ATOM 1609 N N . GLU A 1 202 ? -20.320 7.728 20.035 1.00 45.47 202 GLU A N 1
ATOM 1610 C CA . GLU A 1 202 ? -20.876 9.039 20.399 1.00 45.47 202 GLU A CA 1
ATOM 1611 C C . GLU A 1 202 ? -21.066 9.990 19.204 1.00 45.47 202 GLU A C 1
ATOM 1613 O O . GLU A 1 202 ? -20.820 11.177 19.324 1.00 45.47 202 GLU A O 1
ATOM 1618 N N . GLU A 1 203 ? -21.548 9.520 18.051 1.00 47.38 203 GLU A N 1
ATOM 1619 C CA . GLU A 1 203 ? -22.186 10.412 17.072 1.00 47.38 203 GLU A CA 1
ATOM 1620 C C . GLU A 1 203 ? -23.098 9.626 16.120 1.00 47.38 203 GLU A C 1
ATOM 1622 O O . GLU A 1 203 ? -22.635 9.010 15.173 1.00 47.38 203 GLU A O 1
ATOM 1627 N N . GLU A 1 204 ? -24.404 9.617 16.410 1.00 37.12 204 GLU A N 1
ATOM 1628 C CA . GLU A 1 204 ? -25.496 9.735 15.425 1.00 37.12 204 GLU A CA 1
ATOM 1629 C C . GLU A 1 204 ? -26.844 9.753 16.171 1.00 37.12 204 GLU A C 1
ATOM 1631 O O . GLU A 1 204 ? -27.633 8.811 16.177 1.00 37.12 204 GLU A O 1
ATOM 1636 N N . THR A 1 205 ? -27.108 10.867 16.857 1.00 39.00 205 THR A N 1
ATOM 1637 C CA . THR A 1 205 ? -28.482 11.321 17.090 1.00 39.00 205 THR A CA 1
ATOM 1638 C C . THR A 1 205 ? -29.008 11.949 15.803 1.00 39.00 205 THR A C 1
ATOM 1640 O O . THR A 1 205 ? -28.543 13.027 15.428 1.00 39.00 205 THR A O 1
ATOM 1643 N N . PHE A 1 206 ? -30.003 11.317 15.184 1.00 40.34 206 PHE A N 1
ATOM 1644 C CA . PHE A 1 206 ? -31.038 11.981 14.390 1.00 40.34 206 PHE A CA 1
ATOM 1645 C C . PHE A 1 206 ? -32.393 11.331 14.660 1.00 40.34 206 PHE A C 1
ATOM 1647 O O . PHE A 1 206 ? -32.449 10.084 14.718 1.00 40.34 206 PHE A O 1
#

Organism: NCBI:txid114155

Nearest PDB structures (foldseek):
  4abo-assembly1_I  TM=9.751E-01  e=6.052E-06  Schizosaccharomyces pombe
  2qjx-assembly1_A  TM=9.754E-01  e=6.052E-06  Saccharomyces cerevisiae
  2qjz-assembly2_B  TM=9.548E-01  e=1.455E-05  Homo sapiens
  1vka-assembly1_A  TM=9.848E-01  e=2.897E-05  Homo sapiens
  3jak-assembly1_N  TM=9.922E-01  e=5.092E-05  Homo sapiens

Sequence (206 aa):
MPMNRVKMNAKQEYEFLANFKILQNSFVKHKIERPIPVERLVKCKMQDNLEFLQWIKRFWDTNYGGQGYDPVARRRGVPTDTPATIAPLAPSTSRTAGGLHAGGARAGGRTPVTGHRAGSTQPNEALQNLQAQLREMNAHLEGLEKERDFYFAKLRDIEIIVQQQLETLQAEDRDDPILREVQKILYSTEEGFEVPEGTVDEEETF

InterPro domains:
  IPR004953 EB1, C-terminal [PF03271] (144-188)
  IPR004953 EB1, C-terminal [PS51230] (119-195)
  IPR027328 Microtubule-associated protein RP/EB [PTHR10623] (1-84)
  IPR036133 EB1, C-terminal domain superfamily [SSF140612] (128-194)
  IPR036872 CH domain superfamily [G3DSA:1.10.418.10] (1-77)
  IPR036872 CH domain superfamily [SSF47576] (2-75)

Mean predicted aligned error: 20.12 Å

Secondary structure (DSSP, 8-state):
--GGGS-TT--SHHHHHHHHHHHHHHHHHTT--PPP-HHHHTTT-HHHHHHHHHHHHHHHHHH-------HHHHTTTPPPPPPTTS----------------------------SS------SHHHHHHHHHHHHHHHHHHHHHHHHHHHHHHHHHHHHHHHHHHHHHHHHTT---HHHHHHHHHHT---TT-PPPTT--------

Radius of gyration: 30.29 Å; Cα contacts (8 Å, |Δi|>4): 56; chains: 1; bounding box: 69×47×89 Å